Protein AF-A0A946YS13-F1 (afdb_monomer)

Mean predicted aligned error: 16.08 Å

Secondary structure (DSSP, 8-state):
---S--SSS-SSSHHHHHHHHHHHHHHHHHHHHHHHHHHHHHHHHHHS---S------TTTHHHHHHHHHHHHHHHHHHHT-EEEETTEEEEHHHHHHHHHHHHHHHHTTTHHHHTHHHHHHHHHTTT--TT---SS-HHHHHHHHHHHH--HHHHHHHHHHHHHH-THHHHHHHHHHHHHHHHHHHHHHHHHHTPEEPTTS-EE-SHHHHHHHH--

Solvent-accessible surface area (backbone atoms only — not comparable to full-atom values): 12918 Å² total; per-residue (Å²): 141,93,80,86,89,87,84,88,86,74,83,84,60,52,68,64,55,54,52,53,55,50,54,56,51,49,61,63,42,46,70,57,49,52,57,53,50,51,54,48,49,54,54,50,56,59,62,68,67,60,70,91,77,85,84,78,90,61,93,60,64,61,56,54,52,40,70,65,45,45,65,54,50,49,55,51,44,56,63,53,53,36,64,43,78,53,98,90,39,82,41,39,46,51,59,56,50,52,51,51,50,24,50,51,48,28,59,74,53,68,49,44,64,70,67,46,46,63,59,54,51,43,50,56,73,45,84,70,70,56,96,85,65,93,66,98,63,55,66,52,56,53,48,50,54,55,46,59,75,69,64,49,71,63,57,60,52,50,51,53,51,47,36,72,75,55,37,84,66,34,57,59,54,50,52,53,53,47,59,30,48,50,33,49,52,49,53,52,52,52,44,18,65,74,42,44,46,74,45,98,86,72,48,80,51,61,33,75,72,40,39,51,54,63,72,77,106

Sequence (217 aa):
MYSKQKANNCTIVRPAQTAYESLNSIRLAGSAQTCLLALLLIVVVSAWSQPAGATEAATGLDARINAWVEPIAEAVSNFVFYKINLFGADLPWIVLWLAGAAVVFTFYFNFLSLSGFRHAFHLLRGDYAKAGTEGEVSHFQALSTAVSGTVGIGNIGGVAVVISVGGPGATFWMIVAGFLSMSTKFAECVAGVKFRKVNPDGSVSGGPMYYLEAALR

pLDDT: mean 71.22, std 15.72, range [32.91, 90.0]

Structure (mmCIF, N/CA/C/O backbone):
data_AF-A0A946YS13-F1
#
_entry.id   AF-A0A946YS13-F1
#
loop_
_atom_site.group_PDB
_atom_site.id
_atom_site.type_symbol
_atom_site.label_atom_id
_atom_site.label_alt_id
_atom_site.label_comp_id
_atom_site.label_asym_id
_atom_site.label_entity_id
_atom_site.label_seq_id
_atom_site.pdbx_PDB_ins_code
_atom_site.Cartn_x
_atom_site.Cartn_y
_atom_site.Cartn_z
_atom_site.occupancy
_atom_site.B_iso_or_equiv
_atom_site.auth_seq_id
_atom_site.auth_comp_id
_atom_site.auth_asym_id
_atom_site.auth_atom_id
_atom_site.pdbx_PDB_model_num
ATOM 1 N N . MET A 1 1 ? -1.175 22.349 53.765 1.00 38.47 1 MET A N 1
ATOM 2 C CA . MET A 1 1 ? -1.101 20.890 53.527 1.00 38.47 1 MET A CA 1
ATOM 3 C C . MET A 1 1 ? -1.502 20.590 52.091 1.00 38.47 1 MET A C 1
ATOM 5 O O . MET A 1 1 ? -2.624 20.206 51.804 1.00 38.47 1 MET A O 1
ATOM 9 N N . TYR A 1 2 ? -0.553 20.836 51.194 1.00 35.69 2 TYR A N 1
ATOM 10 C CA . TYR A 1 2 ? -0.637 20.692 49.743 1.00 35.69 2 TYR A CA 1
ATOM 11 C C . TYR A 1 2 ? 0.151 19.437 49.317 1.00 35.69 2 TYR A C 1
ATOM 13 O O . TYR A 1 2 ? 1.044 19.516 48.485 1.00 35.69 2 TYR A O 1
ATOM 21 N N . SER A 1 3 ? -0.046 18.280 49.971 1.00 39.38 3 SER A N 1
ATOM 22 C CA . SER A 1 3 ? 0.902 17.170 49.758 1.00 39.38 3 SER A CA 1
ATOM 23 C C . SER A 1 3 ? 0.431 15.726 49.922 1.00 39.38 3 SER A C 1
ATOM 25 O O . SER A 1 3 ? 1.311 14.879 49.905 1.00 39.38 3 SER A O 1
ATOM 27 N N . LYS A 1 4 ? -0.865 15.368 50.003 1.00 34.97 4 LYS A N 1
ATOM 28 C CA . LYS A 1 4 ? -1.261 13.932 49.979 1.00 34.97 4 LYS A CA 1
ATOM 29 C C . LYS A 1 4 ? -2.657 13.614 49.417 1.00 34.97 4 LYS A C 1
ATOM 31 O O . LYS A 1 4 ? -3.452 12.968 50.080 1.00 34.97 4 LYS A O 1
ATOM 36 N N . GLN A 1 5 ? -2.923 13.964 48.158 1.00 39.19 5 GLN A N 1
ATOM 37 C CA . GLN A 1 5 ? -3.878 13.206 47.319 1.00 39.19 5 GLN A CA 1
ATOM 38 C C . GLN A 1 5 ? -3.399 13.084 45.863 1.00 39.19 5 GLN A C 1
ATOM 40 O O . GLN A 1 5 ? -4.157 13.172 44.905 1.00 39.19 5 GLN A O 1
ATOM 45 N N . LYS A 1 6 ? -2.095 12.845 45.693 1.00 45.12 6 LYS A N 1
ATOM 46 C CA . LYS A 1 6 ? -1.508 12.395 44.430 1.00 45.12 6 LYS A CA 1
ATOM 47 C C . LYS A 1 6 ? -0.953 10.986 44.634 1.00 45.12 6 LYS A C 1
ATOM 49 O O . LYS A 1 6 ? 0.222 10.846 44.935 1.00 45.12 6 LYS A O 1
ATOM 54 N N . ALA A 1 7 ? -1.814 9.973 44.548 1.00 41.38 7 ALA A N 1
ATOM 55 C CA . ALA A 1 7 ? -1.469 8.574 44.255 1.00 41.38 7 ALA A CA 1
ATOM 56 C C . ALA A 1 7 ? -2.746 7.722 44.338 1.00 41.38 7 ALA A C 1
ATOM 58 O O . ALA A 1 7 ? -3.303 7.601 45.422 1.00 41.38 7 ALA A O 1
ATOM 59 N N . ASN A 1 8 ? -3.178 7.160 43.203 1.00 38.50 8 ASN A N 1
ATOM 60 C CA . ASN A 1 8 ? -4.080 5.996 43.040 1.00 38.50 8 ASN A CA 1
ATOM 61 C C . ASN A 1 8 ? -5.343 6.167 42.191 1.00 38.50 8 ASN A C 1
ATOM 63 O O . ASN A 1 8 ? -6.110 5.218 42.098 1.00 38.50 8 ASN A O 1
ATOM 67 N N . ASN A 1 9 ? -5.541 7.278 41.474 1.00 43.12 9 ASN A N 1
ATOM 68 C CA . ASN A 1 9 ? -6.618 7.304 40.476 1.00 43.12 9 ASN A CA 1
ATOM 69 C C . ASN A 1 9 ? -6.347 8.226 39.278 1.00 43.12 9 ASN A C 1
ATOM 71 O O . ASN A 1 9 ? -7.052 9.207 39.082 1.00 43.12 9 ASN A O 1
ATOM 75 N N . CYS A 1 10 ? -5.279 7.962 38.513 1.00 45.34 10 CYS A N 1
ATOM 76 C CA . CYS A 1 10 ? -5.014 8.660 37.242 1.00 45.34 10 CYS A CA 1
ATOM 77 C C . CYS A 1 10 ? -3.939 7.931 36.409 1.00 45.34 10 CYS A C 1
ATOM 79 O O . CYS A 1 10 ? -2.847 8.451 36.161 1.00 45.34 10 CYS A O 1
ATOM 81 N N . THR A 1 11 ? -4.225 6.696 35.997 1.00 44.91 11 THR A N 1
ATOM 82 C CA . THR A 1 11 ? -3.375 5.942 35.049 1.00 44.91 11 THR A CA 1
ATOM 83 C C . THR A 1 11 ? -3.953 5.952 33.625 1.00 44.91 11 THR A C 1
ATOM 85 O O . THR A 1 11 ? -3.243 5.623 32.688 1.00 44.91 11 THR A O 1
ATOM 88 N N . ILE A 1 12 ? -5.195 6.427 33.440 1.00 47.06 12 ILE A N 1
ATOM 89 C CA . ILE A 1 12 ? -5.925 6.395 32.153 1.00 47.06 12 ILE A CA 1
ATOM 90 C C . ILE A 1 12 ? -5.924 7.743 31.396 1.00 47.06 12 ILE A C 1
ATOM 92 O O . ILE A 1 12 ? -6.208 7.782 30.209 1.00 47.06 12 ILE A O 1
ATOM 96 N N . VAL A 1 13 ? -5.539 8.860 32.026 1.00 44.97 13 VAL A N 1
ATOM 97 C CA . VAL A 1 13 ? -5.454 10.188 31.356 1.00 44.97 13 VAL A CA 1
ATOM 98 C C . VAL A 1 13 ? -4.029 10.648 31.035 1.00 44.97 13 VAL A C 1
ATOM 100 O O . VAL A 1 13 ? -3.846 11.664 30.370 1.00 44.97 13 VAL A O 1
ATOM 103 N N . ARG A 1 14 ? -2.995 9.889 31.429 1.00 45.09 14 ARG A N 1
ATOM 104 C CA . ARG A 1 14 ? -1.614 10.217 31.037 1.00 45.09 14 ARG A CA 1
ATOM 105 C C . ARG A 1 14 ? -1.354 10.190 29.521 1.00 45.09 14 ARG A C 1
ATOM 107 O O . ARG A 1 14 ? -0.639 11.083 29.080 1.00 45.09 14 ARG A O 1
ATOM 114 N N . PRO A 1 15 ? -1.911 9.277 28.699 1.00 51.34 15 PRO A N 1
ATOM 115 C CA . PRO A 1 15 ? -1.523 9.236 27.287 1.00 51.34 15 PRO A CA 1
ATOM 116 C C . PRO A 1 15 ? -2.035 10.444 26.482 1.00 51.34 15 PRO A C 1
ATOM 118 O O . PRO A 1 15 ? -1.347 10.907 25.576 1.00 51.34 15 PRO A O 1
ATOM 121 N N . ALA A 1 16 ? -3.184 11.025 26.848 1.00 48.69 16 ALA A N 1
ATOM 122 C CA . ALA A 1 16 ? -3.746 12.181 26.143 1.00 48.69 16 ALA A CA 1
ATOM 123 C C . ALA A 1 16 ? -3.015 13.497 26.474 1.00 48.69 16 ALA A C 1
ATOM 125 O O . ALA A 1 16 ? -2.798 14.335 25.598 1.00 48.69 16 ALA A O 1
ATOM 126 N N . GLN A 1 17 ? -2.585 13.668 27.727 1.00 48.78 17 GLN A N 1
ATOM 127 C CA . GLN A 1 17 ? -1.880 14.874 28.169 1.00 48.78 17 GLN A CA 1
ATOM 128 C C . GLN A 1 17 ? -0.417 14.892 27.688 1.00 48.78 17 GLN A C 1
ATOM 130 O O . GLN A 1 17 ? 0.077 15.940 27.280 1.00 48.78 17 GLN A O 1
ATOM 135 N N . THR A 1 18 ? 0.241 13.727 27.607 1.00 55.16 18 THR A N 1
ATOM 136 C CA . THR A 1 18 ? 1.587 13.596 27.019 1.00 55.16 18 THR A CA 1
ATOM 137 C C . THR A 1 18 ? 1.592 13.833 25.501 1.00 55.16 18 THR A C 1
ATOM 139 O O . THR A 1 18 ? 2.534 14.425 24.977 1.00 55.16 18 THR A O 1
ATOM 142 N N . ALA A 1 19 ? 0.525 13.459 24.783 1.00 52.62 19 ALA A N 1
ATOM 143 C CA . ALA A 1 19 ? 0.403 13.727 23.348 1.00 52.62 19 ALA A CA 1
ATOM 144 C C . ALA A 1 19 ? 0.256 15.232 23.038 1.00 52.62 19 ALA A C 1
ATOM 146 O O . ALA A 1 19 ? 0.909 15.740 22.125 1.00 52.62 19 ALA A O 1
ATOM 147 N N . TYR A 1 20 ? -0.529 15.969 23.831 1.00 51.22 20 TYR A N 1
ATOM 148 C CA . TYR A 1 20 ? -0.704 17.422 23.686 1.00 51.22 20 TYR A CA 1
ATOM 149 C C . TYR A 1 20 ? 0.583 18.216 24.002 1.00 51.22 20 TYR A C 1
ATOM 151 O O . TYR A 1 20 ? 0.939 19.124 23.247 1.00 51.22 20 TYR A O 1
ATOM 159 N N . GLU A 1 21 ? 1.329 17.847 25.051 1.00 52.94 21 GLU A N 1
ATOM 160 C CA . GLU A 1 21 ? 2.618 18.485 25.372 1.00 52.94 21 GLU A CA 1
ATOM 161 C C . GLU A 1 21 ? 3.692 18.178 24.312 1.00 52.94 21 GLU A C 1
ATOM 163 O O . GLU A 1 21 ? 4.510 19.048 24.007 1.00 52.94 21 GLU A O 1
ATOM 168 N N . SER A 1 22 ? 3.638 17.001 23.668 1.00 54.41 22 SER A N 1
ATOM 169 C CA . SER A 1 22 ? 4.496 16.678 22.515 1.00 54.41 22 SER A CA 1
ATOM 170 C C . SER A 1 22 ? 4.158 17.511 21.271 1.00 54.41 22 SER A C 1
ATOM 172 O O . SER A 1 22 ? 5.046 17.962 20.558 1.00 54.41 22 SER A O 1
ATOM 174 N N . LEU A 1 23 ? 2.877 17.806 21.029 1.00 51.25 23 LEU A N 1
ATOM 175 C CA . LEU A 1 23 ? 2.444 18.630 19.896 1.00 51.25 23 LEU A CA 1
ATOM 176 C C . LEU A 1 23 ? 2.854 20.102 20.057 1.00 51.25 23 LEU A C 1
ATOM 178 O O . LEU A 1 23 ? 3.183 20.765 19.070 1.00 51.25 23 LEU A O 1
ATOM 182 N N . ASN A 1 24 ? 2.881 20.613 21.291 1.00 46.59 24 ASN A N 1
ATOM 183 C CA . ASN A 1 24 ? 3.302 21.987 21.569 1.00 46.59 24 ASN A CA 1
ATOM 184 C C . ASN A 1 24 ? 4.837 22.146 21.526 1.00 46.59 24 ASN A C 1
ATOM 186 O O . ASN A 1 24 ? 5.335 23.168 21.051 1.00 46.59 24 ASN A O 1
ATOM 190 N N . SER A 1 25 ? 5.598 21.113 21.918 1.00 52.91 25 SER A N 1
ATOM 191 C CA . SER A 1 25 ? 7.056 21.077 21.726 1.00 52.91 25 SER A CA 1
ATOM 192 C C . SER A 1 25 ? 7.457 20.886 20.255 1.00 52.91 25 SER A C 1
ATOM 194 O O . SER A 1 25 ? 8.443 21.479 19.827 1.00 52.91 25 SER A O 1
ATOM 196 N N . ILE A 1 26 ? 6.652 20.188 19.441 1.00 50.94 26 ILE A N 1
ATOM 197 C CA . ILE A 1 26 ? 6.829 20.084 17.978 1.00 50.94 26 ILE A CA 1
ATOM 198 C C . ILE A 1 26 ? 6.597 21.433 17.274 1.00 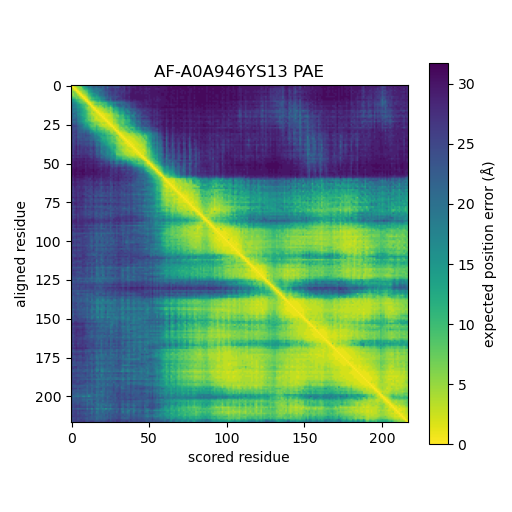50.94 26 ILE A C 1
ATOM 200 O O . ILE A 1 26 ? 7.320 21.764 16.334 1.00 50.94 26 ILE A O 1
ATOM 204 N N . ARG A 1 27 ? 5.646 22.262 17.733 1.00 47.91 27 ARG A N 1
ATOM 205 C CA . ARG A 1 27 ? 5.433 23.611 17.166 1.00 47.91 27 ARG A CA 1
ATOM 206 C C . ARG A 1 27 ? 6.590 24.575 17.449 1.00 47.91 27 ARG A C 1
ATOM 208 O O . ARG A 1 27 ? 6.916 25.366 16.568 1.00 47.91 27 ARG A O 1
ATOM 215 N N . LEU A 1 28 ? 7.222 24.503 18.627 1.00 47.19 28 LEU A N 1
ATOM 216 C CA . LEU A 1 28 ? 8.427 25.293 18.935 1.00 47.19 28 LEU A CA 1
ATOM 217 C C . LEU A 1 28 ? 9.702 24.707 18.307 1.00 47.19 28 LEU A C 1
ATOM 219 O O . LEU A 1 28 ? 10.550 25.466 17.846 1.00 47.19 28 LEU A O 1
ATOM 223 N N . ALA A 1 29 ? 9.819 23.379 18.212 1.00 47.81 29 ALA A N 1
ATOM 224 C CA . ALA A 1 29 ? 10.896 22.723 17.469 1.00 47.81 29 ALA A CA 1
ATOM 225 C C . ALA A 1 29 ? 10.801 22.995 15.961 1.00 47.81 29 ALA A C 1
ATOM 227 O O . ALA A 1 29 ? 11.817 22.955 15.282 1.00 47.81 29 ALA A O 1
ATOM 228 N N . GLY A 1 30 ? 9.619 23.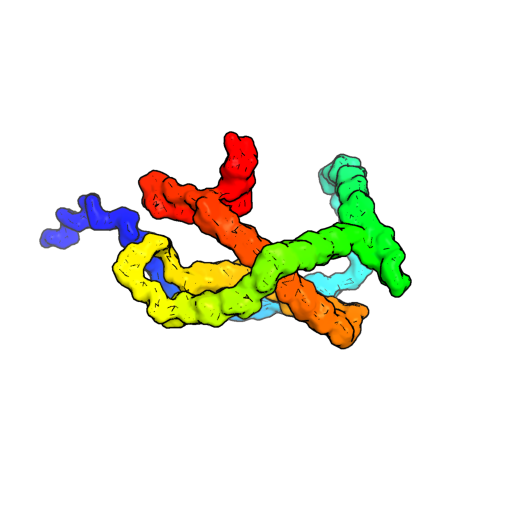338 15.439 1.00 42.91 30 GLY A N 1
ATOM 229 C CA . GLY A 1 30 ? 9.388 23.640 14.029 1.00 42.91 30 GLY A CA 1
ATOM 230 C C . GLY A 1 30 ? 10.302 24.718 13.441 1.00 42.91 30 GLY A C 1
ATOM 231 O O . GLY A 1 30 ? 10.719 24.551 12.303 1.00 42.91 30 GLY A O 1
ATOM 232 N N . SER A 1 31 ? 10.687 25.766 14.187 1.00 47.91 31 SER A N 1
ATOM 233 C CA . SER A 1 31 ? 11.580 26.811 13.640 1.00 47.91 31 SER A CA 1
ATOM 234 C C . SER A 1 31 ? 13.067 26.423 13.655 1.00 47.91 31 SER A C 1
ATOM 236 O O . SER A 1 31 ? 13.832 26.876 12.804 1.00 47.91 31 SER A O 1
ATOM 238 N N . ALA A 1 32 ? 13.479 25.536 14.567 1.00 45.84 32 ALA A N 1
ATOM 239 C CA . ALA A 1 32 ? 14.837 24.989 14.623 1.00 45.84 32 ALA A CA 1
ATOM 240 C C . ALA A 1 32 ? 15.007 23.772 13.688 1.00 45.84 32 ALA A C 1
ATOM 242 O O . ALA A 1 32 ? 16.037 23.625 13.029 1.00 45.84 32 ALA A O 1
ATOM 243 N N . GLN A 1 33 ? 13.965 22.946 13.561 1.00 50.41 33 GLN A N 1
ATOM 244 C CA . GLN A 1 33 ? 13.893 21.776 12.685 1.00 50.41 33 GLN A CA 1
ATOM 245 C C . GLN A 1 33 ? 13.891 22.186 11.208 1.00 50.41 33 GLN A C 1
ATOM 247 O O . GLN A 1 33 ? 14.504 21.498 10.400 1.00 50.41 33 GLN A O 1
ATOM 252 N N . THR A 1 34 ? 13.281 23.320 10.834 1.00 55.16 34 THR A N 1
ATOM 253 C CA . THR A 1 34 ? 13.351 23.839 9.455 1.00 55.16 34 THR A CA 1
ATOM 254 C C . THR A 1 34 ? 14.765 24.269 9.055 1.00 55.16 34 THR A C 1
ATOM 256 O O . THR A 1 34 ? 15.153 24.053 7.910 1.00 55.16 34 THR A O 1
ATOM 259 N N . CYS A 1 35 ? 15.569 24.799 9.986 1.00 46.44 35 CYS A N 1
ATOM 260 C CA . CYS A 1 35 ? 16.981 25.122 9.734 1.00 46.44 35 CYS A CA 1
ATOM 261 C C . CYS A 1 35 ? 17.862 23.864 9.659 1.00 46.44 35 CYS A C 1
ATOM 263 O O . CYS A 1 35 ? 18.742 23.784 8.803 1.00 46.44 35 CY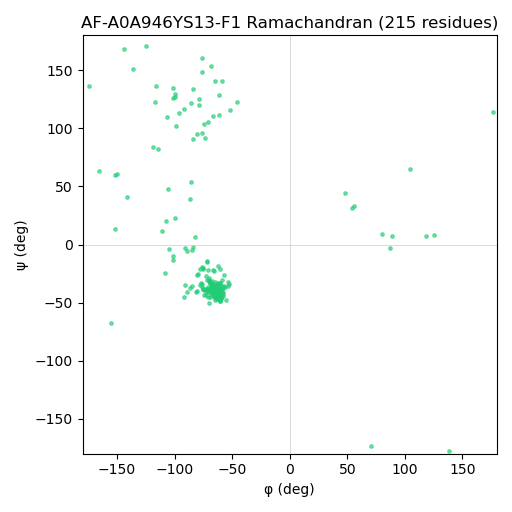S A O 1
ATOM 265 N N . LEU A 1 36 ? 17.599 22.856 10.501 1.00 53.72 36 LEU A N 1
ATOM 266 C CA . LEU A 1 36 ? 18.314 21.576 10.462 1.00 53.72 36 LEU A CA 1
ATOM 267 C C . LEU A 1 36 ? 17.974 20.760 9.203 1.00 53.72 36 LEU A C 1
ATOM 269 O O . LEU A 1 36 ? 18.862 20.159 8.609 1.00 53.72 36 LEU A O 1
ATOM 273 N N . LEU A 1 37 ? 16.708 20.779 8.766 1.00 50.69 37 LEU A N 1
ATOM 274 C CA . LEU A 1 37 ? 16.239 20.133 7.536 1.00 50.69 37 LEU A CA 1
ATOM 275 C C . LEU A 1 37 ? 16.765 20.828 6.276 1.00 50.69 37 LEU A C 1
ATOM 277 O O . LEU A 1 37 ? 17.045 20.136 5.306 1.00 50.69 37 LEU A O 1
ATOM 281 N N . ALA A 1 38 ? 16.951 22.154 6.285 1.00 52.97 38 ALA A N 1
ATOM 282 C CA . ALA A 1 38 ? 17.587 22.877 5.181 1.00 52.97 38 ALA A CA 1
ATOM 283 C C . ALA A 1 38 ? 19.084 22.534 5.050 1.00 52.97 38 ALA A C 1
ATOM 285 O O . ALA A 1 38 ? 19.574 22.330 3.941 1.00 52.97 38 ALA A O 1
ATOM 286 N N . LEU A 1 39 ? 19.797 22.387 6.174 1.00 55.56 39 LEU A N 1
ATOM 287 C CA . LEU A 1 39 ? 21.192 21.928 6.196 1.00 55.56 39 LEU A CA 1
ATOM 288 C C . LEU A 1 39 ? 21.327 20.446 5.805 1.00 55.56 39 LEU A C 1
ATOM 290 O O . LEU A 1 39 ? 22.221 20.099 5.039 1.00 55.56 39 LEU A O 1
ATOM 294 N N . LEU A 1 40 ? 20.405 19.583 6.246 1.00 54.41 40 LEU A N 1
ATOM 295 C CA . LEU A 1 40 ? 20.328 18.183 5.811 1.00 54.41 40 LEU A CA 1
ATOM 296 C C . LEU A 1 40 ? 19.964 18.051 4.327 1.00 54.41 40 LEU A C 1
ATOM 298 O O . LEU A 1 40 ? 20.516 17.191 3.654 1.00 54.41 40 LEU A O 1
ATOM 302 N N . LEU A 1 41 ? 19.100 18.915 3.788 1.00 48.91 41 LEU A N 1
ATOM 303 C CA . LEU A 1 41 ? 18.788 18.962 2.354 1.00 48.91 41 LEU A CA 1
ATOM 304 C C . LEU A 1 41 ? 20.002 19.371 1.516 1.00 48.91 41 LEU A C 1
ATOM 306 O O . LEU A 1 41 ? 20.207 18.796 0.453 1.00 48.91 41 LEU A O 1
ATOM 310 N N . ILE A 1 42 ? 20.833 20.298 2.001 1.00 57.62 42 ILE A N 1
ATOM 311 C CA . ILE A 1 42 ? 22.090 20.676 1.335 1.00 57.62 42 ILE A CA 1
ATOM 312 C C . ILE A 1 42 ? 23.097 19.512 1.354 1.00 57.62 42 ILE A C 1
ATOM 314 O O . ILE A 1 42 ? 23.743 19.268 0.338 1.00 57.62 42 ILE A O 1
ATOM 318 N N . VAL A 1 43 ? 23.185 18.752 2.454 1.00 58.06 43 VAL A N 1
ATOM 319 C CA . VAL A 1 43 ? 24.049 17.555 2.570 1.00 58.06 43 VAL A CA 1
ATOM 320 C C . VAL A 1 43 ? 23.534 16.379 1.730 1.00 58.06 43 VAL A C 1
ATOM 322 O O . VAL A 1 43 ? 24.316 15.640 1.142 1.00 58.06 43 VAL A O 1
ATOM 325 N N . VAL A 1 44 ? 22.216 16.203 1.628 1.00 59.06 44 VAL A N 1
ATOM 326 C CA . VAL A 1 44 ? 21.619 15.153 0.794 1.00 59.06 44 VAL A CA 1
ATOM 327 C C . VAL A 1 44 ? 21.754 15.508 -0.688 1.00 59.06 44 VAL A C 1
ATOM 329 O O . VAL A 1 44 ? 22.117 14.644 -1.474 1.00 59.06 44 VAL A O 1
ATOM 332 N N . VAL A 1 45 ? 21.557 16.770 -1.089 1.00 58.22 45 VAL A N 1
ATOM 333 C CA . VAL A 1 45 ? 21.755 17.218 -2.482 1.00 58.22 45 VAL A CA 1
ATOM 334 C C . VAL A 1 45 ? 23.216 17.088 -2.929 1.00 58.22 45 VAL A C 1
ATOM 336 O O . VAL A 1 45 ? 23.453 16.695 -4.069 1.00 58.22 45 VAL A O 1
ATOM 339 N N . SER A 1 46 ? 24.196 17.320 -2.048 1.00 49.28 46 SER A N 1
ATOM 340 C CA . SER A 1 46 ? 25.608 17.032 -2.351 1.00 49.28 46 SER A CA 1
ATOM 341 C C . SER A 1 46 ? 25.954 15.536 -2.305 1.00 49.28 46 SER A C 1
ATOM 343 O O . SER A 1 46 ? 26.907 15.114 -2.954 1.00 49.28 46 SER A O 1
ATOM 345 N N . ALA A 1 47 ? 25.156 14.702 -1.631 1.00 50.16 47 ALA A N 1
ATOM 346 C CA . ALA A 1 47 ? 25.268 13.243 -1.709 1.00 50.16 47 ALA A CA 1
ATOM 347 C C . ALA A 1 47 ? 24.655 12.655 -2.999 1.00 50.16 47 ALA A C 1
ATOM 349 O O . ALA A 1 47 ? 25.050 11.571 -3.417 1.00 50.16 47 ALA A O 1
ATOM 350 N N . TRP A 1 48 ? 23.747 13.372 -3.674 1.00 47.97 48 TRP A N 1
ATOM 351 C CA . TRP A 1 48 ? 23.262 13.013 -5.017 1.00 47.97 48 TRP A CA 1
ATOM 352 C C . TRP A 1 48 ? 24.172 13.518 -6.148 1.00 47.97 48 TRP A C 1
ATOM 354 O O . TRP A 1 48 ? 23.959 13.144 -7.299 1.00 47.97 48 TRP A O 1
ATOM 364 N N . SER A 1 49 ? 25.227 14.292 -5.851 1.00 47.44 49 SER A N 1
ATOM 365 C CA . SER A 1 49 ? 26.307 14.568 -6.811 1.00 47.44 49 SER A CA 1
ATOM 366 C C . SER A 1 49 ? 27.396 13.485 -6.779 1.00 47.44 49 SER A C 1
ATOM 368 O O . SER A 1 49 ? 28.587 13.791 -6.847 1.00 47.44 49 SER A O 1
ATOM 370 N N . GLN A 1 50 ? 27.004 12.216 -6.646 1.00 50.25 50 GLN A N 1
ATOM 371 C CA . GLN A 1 50 ? 27.914 11.104 -6.900 1.00 50.25 50 GLN A CA 1
ATOM 372 C C . GLN A 1 50 ? 28.010 10.901 -8.418 1.00 50.25 50 GLN A C 1
ATOM 374 O O . GLN A 1 50 ? 26.986 10.639 -9.059 1.00 50.25 50 GLN A O 1
ATOM 379 N N . PRO A 1 51 ? 29.203 11.021 -9.027 1.00 45.31 51 PRO A N 1
ATOM 380 C CA . PRO A 1 51 ? 29.403 10.496 -10.366 1.00 45.31 51 PRO A CA 1
ATOM 381 C C . PRO A 1 51 ? 29.114 8.992 -10.330 1.00 45.31 51 PRO A C 1
ATOM 383 O O . PRO A 1 51 ? 29.429 8.303 -9.360 1.00 45.31 51 PRO A O 1
ATOM 386 N N . ALA A 1 52 ? 28.464 8.497 -11.378 1.00 46.19 52 ALA A N 1
ATOM 387 C CA . ALA A 1 52 ? 28.185 7.084 -11.562 1.00 46.19 52 ALA A CA 1
ATOM 388 C C . ALA A 1 52 ? 29.437 6.229 -11.271 1.00 46.19 52 ALA A C 1
ATOM 390 O O . ALA A 1 52 ? 30.471 6.414 -11.909 1.00 46.19 52 ALA A O 1
ATOM 391 N N . GLY A 1 53 ? 29.318 5.292 -10.322 1.00 45.88 53 GLY A N 1
ATOM 392 C CA . GLY A 1 53 ? 30.326 4.264 -10.045 1.00 45.88 53 GLY A CA 1
ATOM 393 C C . GLY A 1 53 ? 31.179 4.482 -8.792 1.00 45.88 53 GLY A C 1
ATOM 394 O O . GLY A 1 53 ? 32.398 4.587 -8.894 1.00 45.88 53 GLY A O 1
ATOM 395 N N . ALA A 1 54 ? 30.581 4.452 -7.597 1.00 32.91 54 ALA A N 1
ATOM 396 C CA . ALA A 1 54 ? 31.340 4.199 -6.372 1.00 32.91 54 ALA A CA 1
ATOM 397 C C . ALA A 1 54 ? 31.572 2.684 -6.231 1.00 32.91 54 ALA A C 1
ATOM 399 O O . ALA A 1 54 ? 30.714 1.938 -5.763 1.00 32.91 54 ALA A O 1
ATOM 400 N N . THR A 1 55 ? 32.735 2.229 -6.698 1.00 42.56 55 THR A N 1
ATOM 401 C CA . THR A 1 55 ? 33.282 0.905 -6.379 1.00 42.56 55 THR A CA 1
ATOM 402 C C . THR A 1 55 ? 34.010 1.048 -5.044 1.00 42.56 55 THR A C 1
ATOM 404 O O . THR A 1 55 ? 35.176 1.433 -5.028 1.00 42.56 55 THR A O 1
ATOM 407 N N . GLU A 1 56 ? 33.331 0.819 -3.918 1.00 40.62 56 GLU A N 1
ATOM 408 C CA . GLU A 1 56 ? 33.983 0.821 -2.601 1.00 40.62 56 GLU A CA 1
ATOM 409 C C . GLU A 1 56 ? 34.355 -0.602 -2.179 1.00 40.62 56 GLU A C 1
ATOM 411 O O . GLU A 1 56 ? 33.522 -1.477 -1.948 1.00 40.62 56 GLU A O 1
ATOM 416 N N . ALA A 1 57 ? 35.664 -0.823 -2.106 1.00 47.06 57 ALA A N 1
ATOM 417 C CA . ALA A 1 57 ? 36.281 -2.021 -1.579 1.00 47.06 57 ALA A CA 1
ATOM 418 C C . ALA A 1 57 ? 36.118 -2.089 -0.047 1.00 47.06 57 ALA A C 1
ATOM 420 O O . ALA A 1 57 ? 36.842 -1.419 0.685 1.00 47.06 57 ALA A O 1
ATOM 421 N N . ALA A 1 58 ? 35.222 -2.956 0.435 1.00 41.62 58 ALA A N 1
ATOM 422 C CA . ALA A 1 58 ? 35.216 -3.478 1.806 1.00 41.62 58 ALA A CA 1
ATOM 423 C C . ALA A 1 58 ? 35.389 -5.012 1.761 1.00 41.62 58 ALA A C 1
ATOM 425 O O . ALA A 1 58 ? 34.448 -5.802 1.728 1.00 41.62 58 ALA A O 1
ATOM 426 N N . THR A 1 59 ? 36.642 -5.449 1.666 1.00 62.28 59 THR A N 1
ATOM 427 C CA . THR A 1 59 ? 37.083 -6.793 1.248 1.00 62.28 59 THR A CA 1
ATOM 428 C C . THR A 1 59 ? 37.127 -7.845 2.372 1.00 62.28 59 THR A C 1
ATOM 430 O O . THR A 1 59 ? 38.143 -8.511 2.560 1.00 62.28 59 THR A O 1
ATOM 433 N N . GLY A 1 60 ? 36.036 -8.071 3.120 1.00 64.75 60 GLY A N 1
ATOM 434 C CA . GLY A 1 60 ? 36.062 -9.127 4.152 1.00 64.75 60 GLY A CA 1
ATOM 435 C C . GLY A 1 60 ? 34.733 -9.755 4.561 1.00 64.75 60 GLY A C 1
ATOM 436 O O . GLY A 1 60 ? 34.520 -10.947 4.339 1.00 64.75 60 GLY A O 1
ATOM 437 N N . LEU A 1 61 ? 33.859 -8.992 5.219 1.00 74.88 61 LEU A N 1
ATOM 438 C CA . LEU A 1 61 ? 32.606 -9.516 5.775 1.00 74.88 61 LEU A CA 1
ATOM 439 C C . LEU A 1 61 ? 31.452 -9.390 4.776 1.00 74.88 61 LEU A C 1
ATOM 441 O O . LEU A 1 61 ? 30.748 -10.368 4.540 1.00 74.88 61 LEU A O 1
ATOM 445 N N . ASP A 1 62 ? 31.329 -8.236 4.127 1.00 77.31 62 ASP A N 1
ATOM 446 C CA . ASP A 1 62 ? 30.325 -7.938 3.104 1.00 77.31 62 ASP A CA 1
ATOM 447 C C . ASP A 1 62 ? 30.427 -8.895 1.915 1.00 77.31 62 ASP A C 1
ATOM 449 O O . ASP A 1 62 ? 29.434 -9.499 1.525 1.00 77.31 62 ASP A O 1
ATOM 453 N N . ALA A 1 63 ? 31.642 -9.152 1.419 1.00 76.06 63 ALA A N 1
ATOM 454 C CA . ALA A 1 63 ? 31.877 -10.118 0.344 1.00 76.06 63 ALA A CA 1
ATOM 455 C C . ALA A 1 63 ? 31.495 -11.558 0.737 1.00 76.06 63 ALA A C 1
ATOM 457 O O . ALA A 1 63 ? 31.006 -12.324 -0.091 1.00 76.06 63 ALA A O 1
ATOM 458 N N . ARG A 1 64 ? 31.682 -11.935 2.012 1.00 73.56 64 ARG A N 1
ATOM 459 C CA . ARG A 1 64 ? 31.274 -13.253 2.520 1.00 73.56 64 ARG A CA 1
ATOM 460 C C . ARG A 1 64 ? 29.762 -13.351 2.654 1.00 73.56 64 ARG A C 1
ATOM 462 O O . ARG A 1 64 ? 29.211 -14.370 2.271 1.00 73.56 64 ARG A O 1
ATOM 469 N N . ILE A 1 65 ? 29.098 -12.323 3.182 1.00 79.19 65 ILE A N 1
ATOM 470 C CA . ILE A 1 65 ? 27.633 -12.281 3.273 1.00 79.19 65 ILE A CA 1
ATOM 471 C C . ILE A 1 65 ? 27.030 -12.313 1.866 1.00 79.19 65 ILE A C 1
ATOM 473 O O . ILE A 1 65 ? 26.138 -13.119 1.614 1.00 79.19 65 ILE A O 1
ATOM 477 N N . ASN A 1 66 ? 27.567 -11.516 0.940 1.00 82.19 66 ASN A N 1
ATOM 478 C CA . ASN A 1 66 ? 27.105 -11.483 -0.441 1.00 82.19 66 ASN A CA 1
ATOM 479 C C . ASN A 1 66 ? 27.253 -12.856 -1.102 1.00 82.19 66 ASN A C 1
ATOM 481 O O . ASN A 1 66 ? 26.273 -13.368 -1.608 1.00 82.19 66 ASN A O 1
ATOM 485 N N . ALA A 1 67 ? 28.390 -13.545 -0.966 1.00 81.62 67 ALA A N 1
ATOM 486 C CA . ALA A 1 67 ? 28.575 -14.876 -1.559 1.00 81.62 67 ALA A CA 1
ATOM 487 C C . ALA A 1 67 ? 27.528 -15.929 -1.124 1.00 81.62 67 ALA A C 1
ATOM 489 O O . ALA A 1 67 ? 27.261 -16.873 -1.866 1.00 81.62 67 ALA A O 1
ATOM 490 N N . TRP A 1 68 ? 26.927 -15.782 0.063 1.00 81.75 68 TRP A N 1
ATOM 491 C CA . TRP A 1 68 ? 25.846 -16.658 0.535 1.00 81.75 68 TRP A CA 1
ATOM 492 C C . TRP A 1 68 ? 24.447 -16.152 0.168 1.00 81.75 68 TRP A C 1
ATOM 494 O O . TRP A 1 68 ? 23.551 -16.957 -0.083 1.00 81.75 68 TRP A O 1
ATOM 504 N N . VAL A 1 69 ? 24.242 -14.834 0.156 1.00 84.50 69 VAL A N 1
ATOM 505 C CA . VAL A 1 69 ? 22.931 -14.205 -0.074 1.00 84.50 69 VAL A CA 1
ATOM 506 C C . VAL A 1 69 ? 22.645 -14.005 -1.563 1.00 84.50 69 VAL A C 1
ATOM 508 O O . VAL A 1 69 ? 21.517 -14.214 -1.996 1.00 84.50 69 VAL A O 1
ATOM 511 N N . GLU A 1 70 ? 23.656 -13.661 -2.353 1.00 83.19 70 GLU A N 1
ATOM 512 C CA . GLU A 1 70 ? 23.604 -13.384 -3.791 1.00 83.19 70 GLU A CA 1
ATOM 513 C C . GLU A 1 70 ? 23.004 -14.526 -4.622 1.00 83.19 70 GLU A C 1
ATOM 515 O O . GLU A 1 70 ? 22.060 -14.248 -5.354 1.00 83.19 70 GLU A O 1
ATOM 520 N N . PRO A 1 71 ? 23.385 -15.813 -4.475 1.00 86.62 71 PRO A N 1
ATOM 521 C CA . PRO A 1 71 ? 22.765 -16.878 -5.271 1.00 86.62 71 PRO A CA 1
ATOM 522 C C . PRO A 1 71 ? 21.271 -17.065 -4.962 1.00 86.62 71 PRO A C 1
ATOM 524 O O . PRO A 1 71 ? 20.483 -17.405 -5.845 1.00 86.62 71 PRO A O 1
ATOM 527 N N . ILE A 1 72 ? 20.854 -16.817 -3.716 1.00 85.12 72 ILE A N 1
ATOM 528 C CA . ILE A 1 72 ? 19.441 -16.872 -3.314 1.00 85.12 72 ILE A CA 1
ATOM 529 C C . ILE A 1 72 ? 18.705 -15.640 -3.850 1.00 85.12 72 ILE A C 1
ATOM 531 O O . ILE A 1 72 ? 17.602 -15.758 -4.385 1.00 85.12 72 ILE A O 1
ATOM 535 N N . ALA A 1 73 ? 19.321 -14.464 -3.734 1.00 81.88 73 ALA A N 1
ATOM 536 C CA . ALA A 1 73 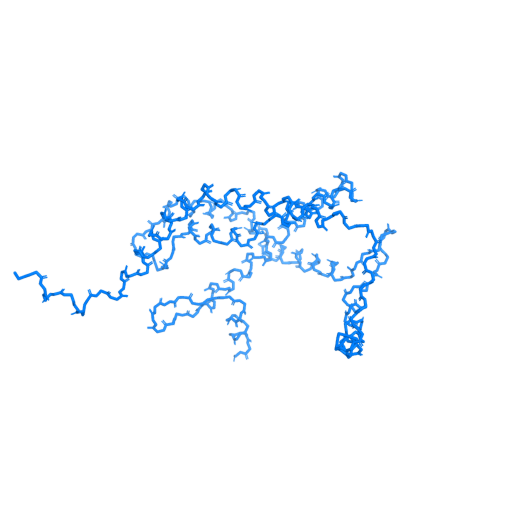? 18.773 -13.208 -4.218 1.00 81.88 73 ALA A CA 1
ATOM 537 C C . ALA A 1 73 ? 18.607 -13.220 -5.741 1.00 81.88 73 ALA A C 1
ATOM 539 O O . ALA A 1 73 ? 17.557 -12.815 -6.229 1.00 81.88 73 ALA A O 1
ATOM 540 N N . GLU A 1 74 ? 19.578 -13.743 -6.490 1.00 83.00 74 GLU A N 1
ATOM 541 C CA . GLU A 1 74 ? 19.493 -13.912 -7.939 1.00 83.00 74 GLU A CA 1
ATOM 542 C C . GLU A 1 74 ? 18.426 -14.932 -8.328 1.00 83.00 74 GLU A C 1
ATOM 544 O O . GLU A 1 74 ? 17.630 -14.659 -9.223 1.00 83.00 74 GLU A O 1
ATOM 549 N N . ALA A 1 75 ? 18.339 -16.077 -7.642 1.00 83.56 75 ALA A N 1
ATOM 550 C CA . ALA A 1 75 ? 17.302 -17.069 -7.921 1.00 83.56 75 ALA A CA 1
ATOM 551 C C . ALA A 1 75 ? 15.889 -16.493 -7.714 1.00 83.56 75 ALA A C 1
ATOM 553 O O . ALA A 1 75 ? 15.014 -16.661 -8.566 1.00 83.56 75 ALA A O 1
ATOM 554 N N . VAL A 1 76 ? 15.671 -15.764 -6.615 1.00 83.44 76 VAL A N 1
ATOM 555 C CA . VAL A 1 76 ? 14.387 -15.112 -6.322 1.00 83.44 76 VAL A CA 1
ATOM 556 C C . VAL A 1 76 ? 14.138 -13.937 -7.264 1.00 83.44 76 VAL A C 1
ATOM 558 O O . VAL A 1 76 ? 13.023 -13.784 -7.749 1.00 83.44 76 VAL A O 1
ATOM 561 N N . SER A 1 77 ? 15.152 -13.126 -7.568 1.00 82.00 77 SER A N 1
ATOM 562 C CA . SER A 1 77 ? 15.035 -11.985 -8.480 1.00 82.00 77 SER A CA 1
ATOM 563 C C . SER A 1 77 ? 14.699 -12.442 -9.897 1.00 82.00 77 SER A C 1
ATOM 565 O O . SER A 1 77 ? 13.750 -11.942 -10.492 1.00 82.00 77 SER A O 1
ATOM 567 N N . ASN A 1 78 ? 15.389 -13.460 -10.410 1.00 83.50 78 ASN A N 1
ATOM 568 C CA . ASN A 1 78 ? 15.106 -14.038 -11.721 1.00 83.50 78 ASN A CA 1
ATOM 569 C C . ASN A 1 78 ? 13.714 -14.670 -11.773 1.00 83.50 78 ASN A C 1
ATOM 571 O O . ASN A 1 78 ? 13.042 -14.578 -12.799 1.00 83.50 78 ASN A O 1
ATOM 575 N N . PHE A 1 79 ? 13.254 -15.267 -10.669 1.00 84.44 79 PHE A N 1
ATOM 576 C CA . PHE A 1 79 ? 11.895 -15.781 -10.581 1.00 84.44 79 PHE A CA 1
ATOM 577 C C . PHE A 1 79 ? 10.858 -14.656 -10.533 1.00 84.44 79 PHE A C 1
ATOM 579 O O . PHE A 1 79 ? 9.925 -14.684 -11.317 1.00 84.44 79 PHE A O 1
ATOM 586 N N . VAL A 1 80 ? 11.000 -13.651 -9.663 1.00 81.44 80 VAL A N 1
ATOM 587 C CA . VAL A 1 80 ? 10.011 -12.573 -9.441 1.00 81.44 80 VAL A CA 1
ATOM 588 C C . VAL A 1 80 ? 10.003 -11.546 -10.577 1.00 81.44 80 VAL A C 1
ATOM 590 O O . VAL A 1 80 ? 8.941 -11.091 -10.997 1.00 81.44 80 VAL A O 1
ATOM 593 N N . PHE A 1 81 ? 11.169 -11.196 -11.111 1.00 82.38 81 PHE A N 1
ATOM 594 C CA . PHE A 1 81 ? 11.334 -10.220 -12.187 1.00 82.38 81 PHE A CA 1
ATOM 595 C C . PHE A 1 81 ? 11.518 -10.868 -13.558 1.00 82.38 81 PHE A C 1
ATOM 597 O O . PHE A 1 81 ? 12.034 -10.218 -14.466 1.00 82.38 81 PHE A O 1
ATOM 604 N N . TYR A 1 82 ? 11.071 -12.117 -13.741 1.00 82.81 82 TYR A N 1
ATOM 605 C CA . TYR A 1 82 ? 11.054 -12.749 -15.058 1.00 82.81 82 TYR A CA 1
ATOM 606 C C . TYR A 1 82 ? 10.337 -11.839 -16.071 1.00 82.81 82 TYR A C 1
ATOM 608 O O . TYR A 1 82 ? 9.159 -11.495 -15.921 1.00 82.81 82 TYR A O 1
ATOM 616 N N . LYS A 1 83 ? 11.083 -11.375 -17.072 1.00 79.38 83 LYS A N 1
ATOM 617 C CA . LYS A 1 83 ? 10.596 -10.406 -18.052 1.00 79.38 83 LYS A CA 1
ATOM 618 C C . LYS A 1 83 ? 9.879 -11.148 -19.164 1.00 79.38 83 LYS A C 1
ATOM 620 O O . LYS A 1 83 ? 10.468 -11.990 -19.838 1.00 79.38 83 LYS A O 1
ATOM 625 N N . ILE A 1 84 ? 8.614 -10.807 -19.369 1.00 81.38 84 ILE A N 1
ATOM 626 C CA . ILE A 1 84 ? 7.856 -11.246 -20.534 1.00 81.38 84 ILE A CA 1
ATOM 627 C C . ILE A 1 84 ? 7.834 -10.074 -21.507 1.00 81.38 84 ILE A C 1
ATOM 629 O O . ILE A 1 84 ? 7.444 -8.961 -21.154 1.00 81.38 84 ILE A O 1
ATOM 633 N N . ASN A 1 85 ? 8.265 -10.333 -22.737 1.00 78.94 85 ASN A N 1
ATOM 634 C CA . ASN A 1 85 ? 8.198 -9.355 -23.811 1.00 78.94 85 ASN A CA 1
ATOM 635 C C . ASN A 1 85 ? 6.745 -9.240 -24.279 1.00 78.94 85 ASN A C 1
ATOM 637 O O . ASN A 1 85 ? 6.237 -10.118 -24.977 1.00 78.94 85 ASN A O 1
ATOM 641 N N . LEU A 1 86 ? 6.071 -8.162 -23.875 1.00 70.94 86 LEU A N 1
ATOM 642 C CA . LEU A 1 86 ? 4.696 -7.864 -24.267 1.00 70.94 86 LEU A CA 1
ATOM 643 C C . LEU A 1 86 ? 4.693 -6.558 -25.066 1.00 70.94 86 LEU A C 1
ATOM 645 O O . LEU A 1 86 ? 5.143 -5.529 -24.574 1.00 70.94 86 LEU A O 1
ATOM 649 N N . PHE A 1 87 ? 4.195 -6.590 -26.305 1.00 67.94 87 PHE A N 1
ATOM 650 C CA . PHE A 1 87 ? 4.098 -5.405 -27.176 1.00 67.94 87 PHE A CA 1
ATOM 651 C C . PHE A 1 87 ? 5.420 -4.627 -27.374 1.00 67.94 87 PHE A C 1
ATOM 653 O O . PHE A 1 87 ? 5.402 -3.414 -27.559 1.00 67.94 87 PHE A O 1
ATOM 660 N N . GLY A 1 88 ? 6.569 -5.313 -27.343 1.00 71.94 88 GLY A N 1
ATOM 661 C CA . GLY A 1 88 ? 7.891 -4.688 -27.501 1.00 71.94 88 GLY A CA 1
ATOM 662 C C . GLY A 1 88 ? 8.437 -4.007 -26.241 1.00 71.94 88 GLY A C 1
ATOM 663 O O . GLY A 1 88 ? 9.454 -3.325 -26.323 1.00 71.94 88 GLY A O 1
ATOM 664 N N . ALA A 1 89 ? 7.786 -4.193 -25.088 1.00 73.50 89 ALA A N 1
ATOM 665 C CA . ALA A 1 89 ? 8.261 -3.740 -23.788 1.00 73.50 89 ALA A CA 1
ATOM 666 C C . ALA A 1 89 ? 8.546 -4.935 -22.860 1.00 73.50 89 ALA A C 1
ATOM 668 O O . ALA A 1 89 ? 7.753 -5.876 -22.761 1.00 73.50 89 ALA A O 1
ATOM 669 N N . ASP A 1 90 ? 9.673 -4.870 -22.152 1.00 77.81 90 ASP A N 1
ATOM 670 C CA . ASP A 1 90 ? 10.044 -5.827 -21.111 1.00 77.81 90 ASP A CA 1
ATOM 671 C C . ASP A 1 90 ? 9.239 -5.547 -19.833 1.00 77.81 90 ASP A C 1
ATOM 673 O O . ASP A 1 90 ? 9.627 -4.702 -19.019 1.00 77.81 90 ASP A O 1
ATOM 677 N N . LEU A 1 91 ? 8.120 -6.251 -19.630 1.00 78.19 91 LEU A N 1
ATOM 678 C CA . LEU A 1 91 ? 7.354 -6.153 -18.386 1.00 78.19 91 LEU A CA 1
ATOM 679 C C . LEU A 1 91 ? 7.673 -7.330 -17.452 1.00 78.19 91 LEU A C 1
ATOM 681 O O . LEU A 1 91 ? 7.576 -8.489 -17.868 1.00 78.19 91 LEU A O 1
ATOM 685 N N . PRO A 1 92 ? 7.994 -7.070 -16.170 1.00 83.94 92 PRO A N 1
ATOM 686 C CA . PRO A 1 92 ? 8.079 -8.126 -15.170 1.00 83.94 92 PRO A CA 1
ATOM 687 C C . PRO A 1 92 ? 6.719 -8.814 -15.008 1.00 83.94 92 PRO A C 1
ATOM 689 O O . PRO A 1 92 ? 5.704 -8.150 -14.777 1.00 83.94 92 PRO A O 1
ATOM 692 N N . TRP A 1 93 ? 6.688 -10.144 -15.082 1.00 84.25 93 TRP A N 1
ATOM 693 C CA . TRP A 1 93 ? 5.441 -10.914 -14.985 1.00 84.25 93 TRP A CA 1
ATOM 694 C C . TRP A 1 93 ? 4.686 -10.675 -13.668 1.00 84.25 93 TRP A C 1
ATOM 696 O O . TRP A 1 93 ? 3.457 -10.698 -13.657 1.00 84.25 93 TRP A O 1
ATOM 706 N N . ILE A 1 94 ? 5.396 -10.383 -12.569 1.00 86.06 94 ILE A N 1
ATOM 707 C CA . ILE A 1 94 ? 4.786 -10.072 -11.272 1.00 86.06 94 ILE A CA 1
ATOM 708 C C . ILE A 1 94 ? 3.856 -8.856 -11.353 1.00 86.06 94 ILE A C 1
ATOM 710 O O . ILE A 1 94 ? 2.800 -8.844 -10.726 1.00 86.06 94 ILE A O 1
ATOM 714 N N . VAL A 1 95 ? 4.196 -7.854 -12.172 1.00 83.75 95 VAL A N 1
ATOM 715 C CA . VAL A 1 95 ? 3.357 -6.665 -12.384 1.00 83.75 95 VAL A CA 1
ATOM 716 C C . VAL A 1 95 ? 2.082 -7.051 -13.127 1.00 83.75 95 VAL A C 1
ATOM 718 O O . VAL A 1 95 ? 0.998 -6.608 -12.751 1.00 83.75 95 VAL A O 1
ATOM 721 N N . LEU A 1 96 ? 2.196 -7.919 -14.136 1.00 83.31 96 LEU A N 1
ATOM 722 C CA . LEU A 1 96 ? 1.051 -8.440 -14.883 1.00 83.31 96 LEU A CA 1
ATOM 723 C C . LEU A 1 96 ? 0.115 -9.247 -13.969 1.00 83.31 96 LEU A C 1
ATOM 725 O O . LEU A 1 96 ? -1.100 -9.059 -14.001 1.00 83.31 96 LEU A O 1
ATOM 729 N N . TRP A 1 97 ? 0.686 -10.101 -13.117 1.00 86.50 97 TRP A N 1
ATOM 730 C CA . TRP A 1 97 ? -0.052 -10.895 -12.138 1.00 86.50 97 TRP A CA 1
ATOM 731 C C . TRP A 1 97 ? -0.778 -10.016 -11.111 1.00 86.50 97 TRP A C 1
ATOM 733 O O . TRP A 1 97 ? -1.969 -10.202 -10.865 1.00 86.50 97 TRP A O 1
ATOM 743 N N . LEU A 1 98 ? -0.091 -9.013 -10.553 1.00 85.00 98 LEU A N 1
ATOM 744 C CA . LEU A 1 98 ? -0.669 -8.062 -9.599 1.00 85.00 98 LEU A CA 1
ATOM 745 C C . LEU A 1 98 ? -1.775 -7.211 -10.232 1.00 85.00 98 LEU A C 1
ATOM 747 O O . LEU A 1 98 ? -2.818 -7.008 -9.611 1.00 85.00 98 LEU A O 1
ATOM 751 N N . ALA A 1 99 ? -1.578 -6.748 -11.469 1.00 82.31 99 ALA A N 1
ATOM 752 C CA . ALA A 1 99 ? 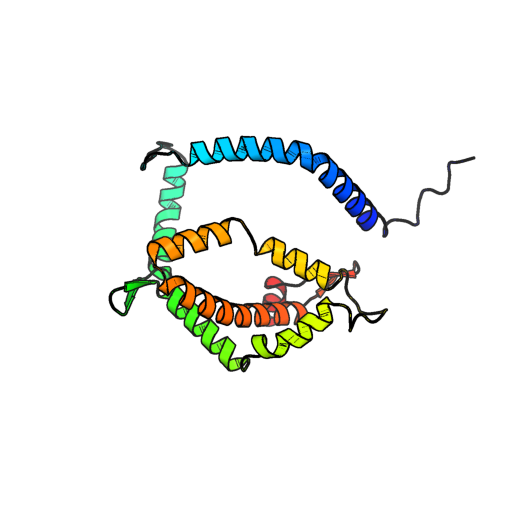-2.599 -6.023 -12.214 1.00 82.31 99 ALA A CA 1
ATOM 753 C C . ALA A 1 99 ? -3.830 -6.906 -12.467 1.00 82.31 99 ALA A C 1
ATOM 755 O O . ALA A 1 99 ? -4.951 -6.474 -12.209 1.00 82.31 99 ALA A O 1
ATOM 756 N N . GLY A 1 100 ? -3.633 -8.161 -12.886 1.00 86.69 100 GLY A N 1
ATOM 757 C CA . GLY A 1 100 ? -4.714 -9.131 -13.067 1.00 86.69 100 GLY A CA 1
ATOM 758 C C . GLY A 1 100 ? -5.495 -9.391 -11.776 1.00 86.69 100 GLY A C 1
ATOM 759 O O . GLY A 1 100 ? -6.723 -9.320 -11.777 1.00 86.69 100 GLY A O 1
ATOM 760 N N . ALA A 1 101 ? -4.798 -9.605 -10.657 1.00 85.19 101 ALA A N 1
ATOM 761 C CA . ALA A 1 101 ? -5.428 -9.780 -9.351 1.00 85.19 101 ALA A CA 1
ATOM 762 C C . ALA A 1 101 ? -6.242 -8.544 -8.936 1.00 85.19 101 ALA A C 1
ATOM 764 O O . ALA A 1 101 ? -7.384 -8.681 -8.497 1.00 85.19 101 ALA A O 1
ATOM 765 N N . ALA A 1 102 ? -5.695 -7.338 -9.120 1.00 83.06 102 ALA A N 1
ATOM 766 C CA . ALA A 1 102 ? -6.400 -6.096 -8.811 1.00 83.06 102 ALA A CA 1
ATOM 767 C C . ALA A 1 102 ? -7.674 -5.938 -9.655 1.00 83.06 102 ALA A C 1
ATOM 769 O O . ALA A 1 102 ? -8.730 -5.626 -9.114 1.00 83.06 102 ALA A O 1
ATOM 770 N N . VAL A 1 103 ? -7.605 -6.236 -10.955 1.00 85.50 103 VAL A N 1
ATOM 771 C CA . VAL A 1 103 ? -8.764 -6.211 -11.857 1.00 85.50 103 VAL A CA 1
ATOM 772 C C . VAL A 1 103 ? -9.845 -7.198 -11.407 1.00 85.50 103 VAL A C 1
ATOM 774 O O . VAL A 1 103 ? -11.010 -6.816 -11.289 1.00 85.50 103 VAL A O 1
ATOM 777 N N . VAL A 1 104 ? -9.473 -8.444 -11.098 1.00 87.12 104 VAL A N 1
ATOM 778 C CA . VAL A 1 104 ? -10.415 -9.465 -10.608 1.00 87.12 104 VAL A CA 1
ATOM 779 C C . VAL A 1 104 ? -11.079 -9.021 -9.306 1.00 87.12 104 VAL A C 1
ATOM 781 O O . VAL A 1 104 ? -12.302 -9.104 -9.195 1.00 87.12 104 VAL A O 1
ATOM 784 N N . PHE A 1 105 ? -10.314 -8.493 -8.344 1.00 78.69 105 PHE A N 1
ATOM 785 C CA . PHE A 1 105 ? -10.880 -7.965 -7.102 1.00 78.69 105 PHE A CA 1
ATOM 786 C C . PHE A 1 105 ? -11.821 -6.783 -7.356 1.00 78.69 105 PHE A C 1
ATOM 788 O O . PHE A 1 105 ? -12.912 -6.743 -6.787 1.00 78.69 105 PHE A O 1
ATOM 795 N N . THR A 1 106 ? -11.460 -5.844 -8.233 1.00 81.50 106 THR A N 1
ATOM 796 C CA . THR A 1 106 ? -12.320 -4.702 -8.578 1.00 81.50 106 THR A CA 1
ATOM 797 C C . THR A 1 106 ? -13.657 -5.144 -9.182 1.00 81.50 106 THR A C 1
ATOM 799 O O . THR A 1 106 ? -14.701 -4.614 -8.789 1.00 81.50 106 THR A O 1
ATOM 802 N N . PHE A 1 107 ? -13.653 -6.132 -10.085 1.00 83.44 107 PHE A N 1
ATOM 803 C CA . PHE A 1 107 ? -14.886 -6.685 -10.655 1.00 83.44 107 PHE A CA 1
ATOM 804 C C . PHE A 1 107 ? -15.688 -7.507 -9.640 1.00 83.44 107 PHE A C 1
ATOM 806 O O . PHE A 1 107 ? -16.908 -7.367 -9.587 1.00 83.44 107 PHE A O 1
ATOM 813 N N . TYR A 1 108 ? -15.028 -8.303 -8.794 1.00 82.62 108 TYR A N 1
ATOM 814 C CA . TYR A 1 108 ? -15.685 -9.075 -7.733 1.00 82.62 108 TYR A CA 1
ATOM 815 C C . TYR A 1 108 ? -16.443 -8.174 -6.748 1.00 82.62 108 TYR A C 1
ATOM 817 O O . TYR A 1 108 ? -17.575 -8.471 -6.371 1.00 82.62 108 TYR A O 1
ATOM 825 N N . PHE A 1 109 ? -15.861 -7.030 -6.378 1.00 75.19 109 PHE A N 1
ATOM 826 C CA . PHE A 1 109 ? -16.516 -6.039 -5.521 1.00 75.19 109 PHE A CA 1
ATOM 827 C C . PHE A 1 109 ? -17.468 -5.102 -6.281 1.00 75.19 109 PHE A C 1
ATOM 829 O O . PHE A 1 109 ? -17.973 -4.155 -5.683 1.00 75.19 109 PHE A O 1
ATOM 836 N N . ASN A 1 110 ? -17.726 -5.337 -7.574 1.00 73.44 110 ASN A N 1
ATOM 837 C CA . ASN A 1 110 ? -18.652 -4.565 -8.407 1.00 73.44 110 ASN A CA 1
ATOM 838 C C . ASN A 1 110 ? -18.444 -3.038 -8.292 1.00 73.44 110 ASN A C 1
ATOM 840 O O . ASN A 1 110 ? -19.389 -2.275 -8.095 1.00 73.44 110 ASN A O 1
ATOM 844 N N . PHE A 1 111 ? -17.179 -2.595 -8.331 1.00 71.94 111 PHE A N 1
ATOM 845 C CA . PHE A 1 111 ? -16.793 -1.183 -8.180 1.00 71.94 111 PHE A CA 1
ATOM 846 C C . PHE A 1 111 ? -17.291 -0.498 -6.887 1.00 71.94 111 PHE A C 1
ATOM 848 O O . PHE A 1 111 ? -17.511 0.718 -6.849 1.00 71.94 111 PHE A O 1
ATOM 855 N N . LEU A 1 112 ? -17.392 -1.246 -5.781 1.00 70.38 112 LEU A N 1
ATOM 856 C CA . LEU A 1 112 ? -17.783 -0.716 -4.468 1.00 70.38 112 LEU A CA 1
ATOM 857 C C . LEU A 1 112 ? -16.923 0.475 -4.007 1.00 70.38 112 LEU A C 1
ATOM 859 O O . LEU A 1 112 ? -17.442 1.381 -3.359 1.00 70.38 112 LEU A O 1
ATOM 863 N N . SER A 1 113 ? -15.637 0.522 -4.378 1.00 71.50 113 SER A N 1
ATOM 864 C CA . SER A 1 113 ? -14.725 1.624 -4.028 1.00 71.50 113 SER A CA 1
ATOM 865 C C . SER A 1 113 ? -15.187 2.989 -4.570 1.00 71.50 113 SER A C 1
ATOM 867 O O . SER A 1 113 ? -15.018 4.001 -3.891 1.00 71.50 113 SER A O 1
ATOM 869 N N . LEU A 1 114 ? -15.838 3.025 -5.741 1.00 71.75 114 LEU A N 1
ATOM 870 C CA . LEU A 1 114 ? -16.358 4.261 -6.343 1.00 71.75 114 LEU A CA 1
ATOM 871 C C . LEU A 1 114 ? -17.712 4.668 -5.743 1.00 71.75 114 LEU A C 1
ATOM 873 O O . LEU A 1 114 ? -17.941 5.845 -5.470 1.00 71.75 114 LEU A O 1
ATOM 877 N N . SER A 1 115 ? -18.604 3.702 -5.500 1.00 73.81 115 SER A N 1
ATOM 878 C CA . SER A 1 115 ? -19.946 3.974 -4.960 1.00 73.81 115 SER A CA 1
ATOM 879 C C . SER A 1 115 ? -19.920 4.302 -3.458 1.00 73.81 115 SER A C 1
ATOM 881 O O . SER A 1 115 ? -20.597 5.222 -2.991 1.00 73.81 115 SER A O 1
ATOM 883 N N . GLY A 1 116 ? -19.063 3.617 -2.69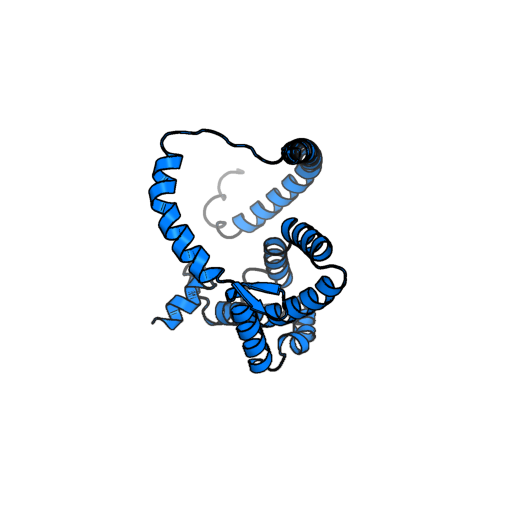3 1.00 73.75 116 GLY A N 1
ATOM 884 C CA . GLY A 1 116 ? -18.898 3.806 -1.250 1.00 73.75 116 GLY A CA 1
ATOM 885 C C . GLY A 1 116 ? -18.190 5.104 -0.846 1.00 73.75 116 GLY A C 1
ATOM 886 O O . GLY A 1 116 ? -18.274 5.504 0.316 1.00 73.75 116 GLY A O 1
ATOM 887 N N . PHE A 1 117 ? -17.542 5.807 -1.784 1.00 80.25 117 PHE A N 1
ATOM 888 C CA . PHE A 1 117 ? -16.790 7.035 -1.500 1.00 80.25 117 PHE A CA 1
ATOM 889 C C . PHE A 1 117 ? -17.663 8.148 -0.897 1.00 80.25 117 PHE A C 1
ATOM 891 O O . PHE A 1 117 ? -17.247 8.830 0.040 1.00 80.25 117 PHE A O 1
ATOM 898 N N . ARG A 1 118 ? -18.911 8.297 -1.369 1.00 79.00 118 ARG A N 1
ATOM 899 C CA . ARG A 1 118 ? -19.859 9.285 -0.817 1.00 79.00 118 ARG A CA 1
ATOM 900 C C . ARG A 1 118 ? -20.198 9.002 0.645 1.00 79.00 118 ARG A C 1
ATOM 902 O O . ARG A 1 118 ? -20.241 9.922 1.456 1.00 79.00 118 ARG A O 1
ATOM 909 N N . HIS A 1 119 ? -20.419 7.732 0.979 1.00 79.62 119 HIS A N 1
ATOM 910 C CA . HIS A 1 119 ? -20.726 7.325 2.346 1.00 79.62 119 HIS A CA 1
ATOM 911 C C . HIS A 1 119 ? -19.518 7.532 3.267 1.00 79.62 119 HIS A C 1
ATOM 913 O O . HIS A 1 119 ? -19.658 8.118 4.339 1.00 79.62 119 HIS A O 1
ATOM 919 N N . ALA A 1 120 ? -18.320 7.155 2.809 1.00 81.94 120 ALA A N 1
ATOM 920 C CA . ALA A 1 120 ? -17.078 7.383 3.543 1.00 81.94 120 ALA A CA 1
ATOM 921 C C . ALA A 1 120 ? -16.846 8.874 3.845 1.00 81.94 120 ALA A C 1
ATOM 923 O O . ALA A 1 120 ? -16.472 9.229 4.960 1.00 81.94 120 ALA A O 1
ATOM 924 N N . PHE A 1 121 ? -17.127 9.765 2.891 1.00 81.62 121 PHE A N 1
ATOM 925 C CA . PHE A 1 121 ? -16.968 11.205 3.097 1.00 81.62 121 PHE A CA 1
ATOM 926 C C . PHE A 1 121 ? -17.931 11.778 4.152 1.00 81.62 121 PHE A C 1
ATOM 928 O O . PHE A 1 121 ? -17.515 12.595 4.975 1.00 81.62 121 PHE A O 1
ATOM 935 N N . HIS A 1 122 ? -19.185 11.315 4.195 1.00 81.25 122 HIS A N 1
ATOM 936 C CA . HIS A 1 122 ? -20.115 11.678 5.273 1.00 81.25 122 HIS A CA 1
ATOM 937 C C . HIS A 1 122 ? -19.661 11.145 6.646 1.00 81.25 122 HIS A C 1
ATOM 939 O O . HIS A 1 122 ? -19.810 11.843 7.649 1.00 81.25 122 HIS A O 1
ATOM 945 N N . LEU A 1 123 ? -19.031 9.962 6.714 1.00 80.12 123 LEU A N 1
ATOM 946 C CA . LEU A 1 123 ? -18.416 9.472 7.959 1.00 80.12 123 LEU A CA 1
ATOM 947 C C . LEU A 1 123 ? -17.269 10.376 8.435 1.00 80.12 123 LEU A C 1
ATOM 949 O O . LEU A 1 123 ? -17.156 10.641 9.630 1.00 80.12 123 LEU A O 1
ATOM 953 N N . LEU A 1 124 ? -16.432 10.867 7.517 1.00 81.12 124 LEU A N 1
ATOM 954 C CA . LEU A 1 124 ? -15.306 11.747 7.850 1.00 81.12 124 LEU A CA 1
ATOM 955 C C . LEU A 1 124 ? -15.749 13.139 8.310 1.00 81.12 124 LEU A C 1
ATOM 957 O O . LEU A 1 124 ? -15.077 13.742 9.143 1.00 81.12 124 LEU A O 1
ATOM 961 N N . ARG A 1 125 ? -16.877 13.641 7.791 1.00 77.62 125 ARG A N 1
ATOM 962 C CA . ARG A 1 125 ? -17.480 14.915 8.217 1.00 77.62 125 ARG A CA 1
ATOM 963 C C . ARG A 1 125 ? -18.122 14.865 9.603 1.00 77.62 125 ARG A C 1
ATOM 965 O O . ARG A 1 125 ? -18.371 15.919 10.177 1.00 77.62 125 ARG A O 1
ATOM 972 N N . GLY A 1 126 ? -18.350 13.671 10.148 1.00 69.56 126 GLY A N 1
ATOM 973 C CA . GLY A 1 126 ? -18.958 13.495 11.466 1.00 69.56 126 GLY A CA 1
ATOM 974 C C . GLY A 1 126 ? -20.485 13.422 11.455 1.00 69.56 126 GLY A C 1
ATOM 975 O O . GLY A 1 126 ? -21.071 13.321 12.529 1.00 69.56 126 GLY A O 1
ATOM 976 N N . ASP A 1 127 ? -21.131 13.375 10.282 1.00 66.44 127 ASP A N 1
ATOM 977 C CA . ASP A 1 127 ? -22.599 13.280 10.155 1.00 66.44 127 ASP A CA 1
ATOM 978 C C . ASP A 1 127 ? -23.170 12.003 10.811 1.00 66.44 127 ASP A C 1
ATOM 980 O O . ASP A 1 127 ? -24.342 11.949 11.181 1.00 66.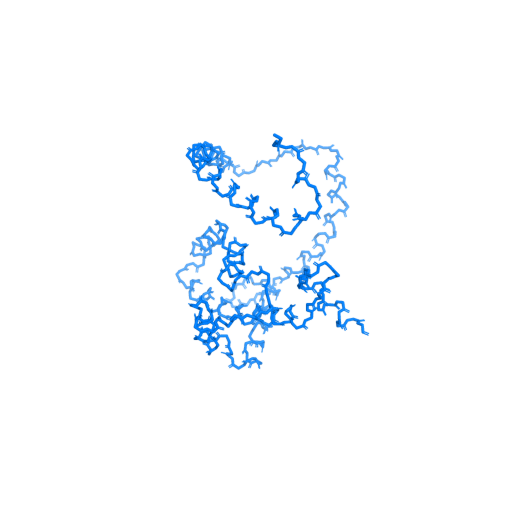44 127 ASP A O 1
ATOM 984 N N . TYR A 1 128 ? -22.331 10.977 10.996 1.00 65.19 128 TYR A N 1
ATOM 985 C CA . TYR A 1 128 ? -22.678 9.703 11.638 1.00 65.19 128 TYR A CA 1
ATOM 986 C C . TYR A 1 128 ? -22.013 9.487 13.009 1.00 65.19 128 TYR A C 1
ATOM 988 O O . TYR A 1 128 ? -22.071 8.380 13.549 1.00 65.19 128 TYR A O 1
ATOM 996 N N . ALA A 1 129 ? -21.391 10.512 13.599 1.00 60.69 129 ALA A N 1
ATOM 997 C CA . ALA A 1 129 ? -20.757 10.400 14.910 1.00 60.69 129 ALA A CA 1
ATOM 998 C C . ALA A 1 129 ? -21.819 10.337 16.027 1.00 60.69 129 ALA A C 1
ATOM 1000 O O . ALA A 1 129 ? -22.259 11.358 16.552 1.00 60.69 129 ALA A O 1
ATOM 1001 N N . LYS A 1 130 ? -22.251 9.128 16.408 1.00 59.00 130 LYS A N 1
ATOM 1002 C CA . LYS A 1 130 ? -23.091 8.917 17.598 1.00 59.00 130 LYS A CA 1
ATOM 1003 C C . LYS A 1 130 ? -22.225 8.826 18.854 1.00 59.00 130 LYS A C 1
ATOM 1005 O O . LYS A 1 130 ? -21.239 8.084 18.886 1.00 59.00 130 LYS A O 1
ATOM 1010 N N . ALA A 1 131 ? -22.630 9.539 19.905 1.00 49.94 131 ALA A N 1
ATOM 1011 C CA . ALA A 1 131 ? -22.057 9.401 21.240 1.00 49.94 131 ALA A CA 1
ATOM 1012 C C . ALA A 1 131 ? -22.283 7.960 21.741 1.00 49.94 131 ALA A C 1
ATOM 1014 O O . ALA A 1 131 ? -23.425 7.558 21.946 1.00 49.94 131 ALA A O 1
ATOM 1015 N N . GLY A 1 132 ? -21.206 7.176 21.868 1.00 55.81 132 GLY A N 1
ATOM 1016 C CA . GLY A 1 132 ? -21.251 5.761 22.272 1.00 55.81 132 GLY A CA 1
ATOM 1017 C C . GLY A 1 132 ? -20.716 4.754 21.245 1.00 55.81 132 GLY A C 1
ATOM 1018 O O . GLY A 1 132 ? -20.858 3.554 21.451 1.00 55.81 132 GLY A O 1
ATOM 1019 N N . THR A 1 133 ? -20.114 5.205 20.141 1.00 60.88 133 THR A N 1
ATOM 1020 C CA . THR A 1 133 ? -19.495 4.301 19.155 1.00 60.88 133 THR A CA 1
ATOM 1021 C C . THR A 1 133 ? -18.118 3.832 19.651 1.00 60.88 133 THR A C 1
ATOM 1023 O O . THR A 1 133 ? -17.273 4.665 19.969 1.00 60.88 133 THR A O 1
ATOM 1026 N N . GLU A 1 134 ? -17.884 2.517 19.720 1.00 58.19 134 GLU A N 1
ATOM 1027 C CA . GLU A 1 134 ? -16.607 1.927 20.155 1.00 58.19 134 GLU A CA 1
ATOM 1028 C C . GLU A 1 134 ? -15.468 2.224 19.160 1.00 58.19 134 GLU A C 1
ATOM 1030 O O . GLU A 1 134 ? -15.431 1.691 18.046 1.00 58.19 134 GLU A O 1
ATOM 1035 N N . GLY A 1 135 ? -14.509 3.056 19.572 1.00 61.94 135 GLY A N 1
ATOM 1036 C CA . GLY A 1 135 ? -13.281 3.337 18.830 1.00 61.94 135 GLY A CA 1
ATOM 1037 C C . GLY A 1 135 ? -12.328 4.224 19.631 1.00 61.94 135 GLY A C 1
ATOM 1038 O O . GLY A 1 135 ? -12.756 5.198 20.242 1.00 61.94 135 GLY A O 1
ATOM 1039 N N . GLU A 1 136 ? -11.035 3.890 19.632 1.00 65.81 136 GLU A N 1
ATOM 1040 C CA . GLU A 1 136 ? -10.004 4.617 20.398 1.00 65.81 136 GLU A CA 1
ATOM 1041 C C . GLU A 1 136 ? -9.622 5.968 19.771 1.00 65.81 136 GLU A C 1
ATOM 1043 O O . GLU A 1 136 ? -9.095 6.852 20.444 1.00 65.81 136 GLU A O 1
ATOM 1048 N N . VAL A 1 137 ? -9.894 6.135 18.474 1.00 74.50 137 VAL A N 1
ATOM 1049 C CA . VAL A 1 137 ? -9.542 7.314 17.676 1.00 74.50 137 VAL A CA 1
ATOM 1050 C C . VAL A 1 137 ? -10.708 7.731 16.787 1.00 74.50 137 VAL A C 1
ATOM 1052 O O . VAL A 1 137 ? -11.507 6.899 16.348 1.00 74.50 137 VAL A O 1
ATOM 1055 N N . SER A 1 138 ? -10.803 9.028 16.480 1.00 80.94 138 SER A N 1
ATOM 1056 C CA . SER A 1 138 ? -11.823 9.515 15.545 1.00 80.94 138 SER A CA 1
ATOM 1057 C C . SER A 1 138 ? -11.544 9.024 14.119 1.00 80.94 138 SER A C 1
ATOM 1059 O O . SER A 1 138 ? -10.393 8.799 13.739 1.00 80.94 138 SER A O 1
ATOM 1061 N N . HIS A 1 139 ? -12.582 8.896 13.286 1.00 82.19 139 HIS A N 1
ATOM 1062 C CA . HIS A 1 139 ? -12.422 8.468 11.888 1.00 82.19 139 HIS A CA 1
ATOM 1063 C C . HIS A 1 139 ? -11.452 9.358 11.096 1.00 82.19 139 HIS A C 1
ATOM 1065 O O . HIS A 1 139 ? -10.670 8.856 10.292 1.00 82.19 139 HIS A O 1
ATOM 1071 N N . PHE A 1 140 ? -11.449 10.668 11.361 1.00 83.12 140 PHE A N 1
ATOM 1072 C CA . PHE A 1 140 ? -10.524 11.604 10.724 1.00 83.12 140 PHE A CA 1
ATOM 1073 C C . PHE A 1 140 ? -9.078 11.435 11.209 1.00 83.12 140 PHE A C 1
ATOM 1075 O O . PHE A 1 140 ? -8.149 11.517 10.405 1.00 83.12 140 PHE A O 1
ATOM 1082 N N . GLN A 1 141 ? -8.874 11.174 12.504 1.00 83.06 141 GLN A N 1
ATOM 1083 C CA . GLN A 1 141 ? -7.547 10.875 13.050 1.00 83.06 141 GLN A CA 1
ATOM 1084 C C . GLN A 1 141 ? -7.001 9.570 12.469 1.00 83.06 141 GLN A C 1
ATOM 1086 O O . GLN A 1 141 ? -5.886 9.562 11.958 1.00 83.06 141 GLN A O 1
ATOM 1091 N N . ALA A 1 142 ? -7.808 8.505 12.452 1.00 84.56 142 ALA A N 1
ATOM 1092 C CA . ALA A 1 142 ? -7.428 7.226 11.858 1.00 84.56 142 ALA A CA 1
ATOM 1093 C C . ALA A 1 142 ? -7.056 7.369 10.373 1.00 84.56 142 ALA A C 1
ATOM 1095 O O . ALA A 1 142 ? -6.027 6.852 9.935 1.00 84.56 142 ALA A O 1
ATOM 1096 N N . LEU A 1 143 ? -7.856 8.123 9.607 1.00 85.00 143 LEU A N 1
ATOM 1097 C CA . LEU A 1 143 ? -7.567 8.402 8.202 1.00 85.00 143 LEU A CA 1
ATOM 1098 C C . LEU A 1 143 ? -6.260 9.184 8.043 1.00 85.00 143 LEU A C 1
ATOM 1100 O O . LEU A 1 143 ? -5.439 8.834 7.203 1.00 85.00 143 LEU A O 1
ATOM 1104 N N . SER A 1 144 ? -6.057 10.229 8.843 1.00 88.25 144 SER A N 1
ATOM 1105 C CA . SER A 1 144 ? -4.873 11.086 8.758 1.00 88.25 144 SER A CA 1
ATOM 1106 C C . SER A 1 144 ? -3.593 10.314 9.087 1.00 88.25 144 SER A C 1
ATOM 1108 O O . SER A 1 144 ? -2.589 10.480 8.398 1.00 88.25 144 SER A O 1
ATOM 1110 N N . THR A 1 145 ? -3.632 9.408 10.069 1.00 87.06 145 THR A N 1
ATOM 1111 C CA . THR A 1 145 ? -2.521 8.494 10.374 1.00 87.06 145 THR A CA 1
ATOM 1112 C C . THR A 1 145 ? -2.233 7.547 9.205 1.00 87.06 145 THR A C 1
ATOM 1114 O O . THR A 1 145 ? -1.077 7.395 8.812 1.00 87.06 145 THR A O 1
ATOM 1117 N N . ALA A 1 146 ? -3.264 6.954 8.597 1.00 85.75 146 ALA A N 1
ATOM 1118 C CA . ALA A 1 146 ? -3.096 6.065 7.445 1.00 85.75 146 ALA A CA 1
ATOM 1119 C C . ALA A 1 146 ? -2.553 6.798 6.200 1.00 85.75 146 ALA A C 1
ATOM 1121 O O . ALA A 1 146 ? -1.656 6.302 5.514 1.00 85.75 146 ALA A O 1
ATOM 1122 N N . VAL A 1 147 ? -3.057 8.004 5.919 1.00 87.31 147 VAL A N 1
ATOM 1123 C CA . VAL A 1 147 ? -2.597 8.847 4.803 1.00 87.31 147 VAL A CA 1
ATOM 1124 C C . VAL A 1 147 ? -1.167 9.323 5.041 1.00 87.31 147 VAL A C 1
ATOM 1126 O O . VAL A 1 147 ? -0.349 9.268 4.128 1.00 87.31 147 VAL A O 1
ATOM 1129 N N . SER A 1 148 ? -0.819 9.706 6.271 1.00 90.00 148 SER A N 1
ATOM 1130 C CA . SER A 1 148 ? 0.551 10.097 6.616 1.00 90.00 148 SER A CA 1
ATOM 1131 C C . SER A 1 148 ? 1.553 8.958 6.428 1.00 90.00 148 SER A C 1
ATOM 1133 O O . SER A 1 148 ? 2.701 9.224 6.086 1.00 90.00 148 SER A O 1
ATOM 1135 N N . GLY A 1 149 ? 1.145 7.705 6.652 1.00 83.75 149 GLY A N 1
ATOM 1136 C CA . GLY A 1 149 ? 2.002 6.538 6.429 1.00 83.75 149 GLY A CA 1
ATOM 1137 C C . GLY A 1 149 ? 2.173 6.163 4.954 1.00 83.75 149 GLY A C 1
ATOM 1138 O O . GLY A 1 149 ? 3.122 5.464 4.610 1.00 83.75 149 GLY A O 1
ATOM 1139 N N . THR A 1 150 ? 1.272 6.615 4.077 1.00 83.31 150 THR A N 1
ATOM 1140 C CA . THR A 1 150 ? 1.260 6.233 2.655 1.00 83.31 150 THR A CA 1
ATOM 1141 C C . THR A 1 150 ? 1.686 7.356 1.718 1.00 83.31 150 THR A C 1
ATOM 1143 O O . THR A 1 150 ? 2.169 7.057 0.630 1.00 83.31 150 THR A O 1
ATOM 1146 N N . VAL A 1 151 ? 1.557 8.627 2.112 1.00 83.31 151 VAL A N 1
ATOM 1147 C CA . VAL A 1 151 ? 1.970 9.793 1.318 1.00 83.31 151 VAL A CA 1
ATOM 1148 C C . VAL A 1 151 ? 3.337 10.276 1.794 1.00 83.31 151 VAL A C 1
ATOM 1150 O O . VAL A 1 151 ? 3.454 10.962 2.804 1.00 83.31 151 VAL A O 1
ATOM 1153 N N . GLY A 1 152 ? 4.378 9.929 1.039 1.00 82.88 152 GLY A N 1
ATOM 1154 C CA . GLY A 1 152 ? 5.752 10.363 1.297 1.00 82.88 152 GLY A CA 1
ATOM 1155 C C . GLY A 1 152 ? 6.396 11.059 0.100 1.00 82.88 152 GLY A C 1
ATOM 1156 O O . GLY A 1 152 ? 5.883 11.010 -1.020 1.00 82.88 152 GLY A O 1
ATOM 1157 N N . ILE A 1 153 ? 7.576 11.649 0.327 1.00 83.25 153 ILE A N 1
ATOM 1158 C CA . ILE A 1 153 ? 8.421 12.258 -0.722 1.00 83.25 153 ILE A CA 1
ATOM 1159 C C . ILE A 1 153 ? 8.681 11.255 -1.860 1.00 83.25 153 ILE A C 1
ATOM 1161 O O . ILE A 1 153 ? 8.690 11.636 -3.029 1.00 83.25 153 ILE A O 1
ATOM 1165 N N . GLY A 1 154 ? 8.797 9.963 -1.527 1.00 79.62 154 GLY A N 1
ATOM 1166 C CA . GLY A 1 154 ? 8.973 8.877 -2.493 1.00 79.62 154 GLY A CA 1
ATOM 1167 C C . GLY A 1 154 ? 7.830 8.737 -3.504 1.00 79.62 154 GLY A C 1
ATOM 1168 O O . GLY A 1 154 ? 8.101 8.441 -4.661 1.00 79.62 154 GLY A O 1
ATOM 1169 N N . ASN A 1 155 ? 6.578 9.028 -3.134 1.00 82.75 155 ASN A N 1
ATOM 1170 C CA . ASN A 1 155 ? 5.467 8.973 -4.092 1.00 82.75 155 ASN A CA 1
ATOM 1171 C C . ASN A 1 155 ? 5.539 10.126 -5.092 1.00 82.75 155 ASN A C 1
ATOM 1173 O O . ASN A 1 155 ? 5.265 9.937 -6.271 1.00 82.75 155 ASN A O 1
ATOM 1177 N N . ILE A 1 156 ? 5.935 11.313 -4.633 1.00 84.81 156 ILE A N 1
ATOM 1178 C CA . ILE A 1 156 ? 6.057 12.490 -5.496 1.00 84.81 156 ILE A CA 1
ATOM 1179 C C . ILE A 1 156 ? 7.260 12.335 -6.437 1.00 84.81 156 ILE A C 1
ATOM 1181 O O . ILE A 1 156 ? 7.131 12.540 -7.643 1.00 84.81 156 ILE A O 1
ATOM 1185 N N . GLY A 1 157 ? 8.408 11.896 -5.909 1.00 86.62 157 GLY A N 1
ATOM 1186 C CA . GLY A 1 157 ? 9.607 11.624 -6.706 1.00 86.62 157 GLY A CA 1
ATOM 1187 C C . GLY A 1 157 ? 9.432 10.448 -7.672 1.00 86.62 157 GLY A C 1
ATOM 1188 O O . GLY A 1 157 ? 9.815 10.543 -8.835 1.00 86.62 157 GLY A O 1
ATOM 1189 N N . GLY A 1 158 ? 8.790 9.364 -7.229 1.00 81.19 158 GLY A N 1
ATOM 1190 C CA . GLY A 1 158 ? 8.519 8.190 -8.058 1.00 81.19 158 GLY A CA 1
ATOM 1191 C C . GLY A 1 158 ? 7.624 8.513 -9.253 1.00 81.19 158 GLY A C 1
ATOM 1192 O O . GLY A 1 158 ? 7.929 8.111 -10.372 1.00 81.19 158 GLY A O 1
ATOM 1193 N N . VAL A 1 159 ? 6.573 9.315 -9.049 1.00 85.19 159 VAL A N 1
ATOM 1194 C CA . VAL A 1 159 ? 5.715 9.794 -10.147 1.00 85.19 159 VAL A CA 1
ATOM 1195 C C . VAL A 1 159 ? 6.521 10.630 -11.148 1.00 85.19 159 VAL A C 1
ATOM 1197 O O . VAL A 1 159 ? 6.366 10.443 -12.354 1.00 85.19 159 VAL A O 1
ATOM 1200 N N . ALA A 1 160 ? 7.419 11.506 -10.682 1.00 87.25 160 ALA A N 1
ATOM 1201 C CA . ALA A 1 160 ? 8.252 12.323 -11.565 1.00 87.25 160 ALA A CA 1
ATOM 1202 C C . ALA A 1 160 ? 9.169 11.469 -12.458 1.00 87.25 160 ALA A C 1
ATOM 1204 O O . ALA A 1 160 ? 9.260 11.719 -13.662 1.00 87.25 160 ALA A O 1
ATOM 1205 N N . VAL A 1 161 ? 9.791 10.424 -11.903 1.00 87.44 161 VAL A N 1
ATOM 1206 C CA . VAL A 1 161 ? 10.621 9.480 -12.672 1.00 87.44 161 VAL A CA 1
ATOM 1207 C C . VAL A 1 161 ? 9.776 8.711 -13.692 1.00 87.44 161 VAL A C 1
ATOM 1209 O O . VAL A 1 161 ? 10.156 8.627 -14.859 1.00 87.44 161 VAL A O 1
ATOM 1212 N N . VAL A 1 162 ? 8.605 8.207 -13.289 1.00 85.88 162 VAL A N 1
ATOM 1213 C CA . VAL A 1 162 ? 7.711 7.443 -14.175 1.00 85.88 162 VAL A CA 1
ATOM 1214 C C . VAL A 1 162 ? 7.233 8.279 -15.361 1.00 85.88 162 VAL A C 1
ATOM 1216 O O . VAL A 1 162 ? 7.209 7.775 -16.479 1.00 85.88 162 VAL A O 1
ATOM 1219 N N . ILE A 1 163 ? 6.896 9.553 -15.157 1.00 86.69 163 ILE A N 1
ATOM 1220 C CA . ILE A 1 163 ? 6.485 10.446 -16.253 1.00 86.69 163 ILE A CA 1
ATOM 1221 C C . ILE A 1 163 ? 7.678 10.798 -17.150 1.00 86.69 163 ILE A C 1
ATOM 1223 O O . ILE A 1 163 ? 7.536 10.848 -18.370 1.00 86.69 163 ILE A O 1
ATOM 1227 N N . SER A 1 164 ? 8.860 11.003 -16.563 1.00 87.25 164 SER A N 1
ATOM 1228 C CA . SER A 1 164 ? 10.072 11.346 -17.320 1.00 87.25 164 SER A CA 1
ATOM 1229 C C . SER A 1 164 ? 10.513 10.212 -18.249 1.00 87.25 164 SER A C 1
ATOM 1231 O O . SER A 1 164 ? 10.946 10.471 -19.367 1.00 87.25 164 SER A O 1
ATOM 1233 N N . VAL A 1 165 ? 10.378 8.958 -17.804 1.00 86.44 165 VAL A N 1
ATOM 1234 C CA . VAL A 1 165 ? 10.769 7.770 -18.582 1.00 86.44 165 VAL A CA 1
ATOM 1235 C C . VAL A 1 165 ? 9.623 7.256 -19.461 1.00 86.44 165 VAL A C 1
ATOM 1237 O O . VAL A 1 165 ? 9.846 6.870 -20.604 1.00 86.44 165 VAL A O 1
ATOM 1240 N N . GLY A 1 166 ? 8.393 7.243 -18.947 1.00 79.06 166 GLY A N 1
ATOM 1241 C CA . GLY A 1 166 ? 7.215 6.679 -19.617 1.00 79.06 166 GLY A CA 1
ATOM 1242 C C . GLY A 1 166 ? 6.443 7.659 -20.505 1.00 79.06 166 GLY A C 1
ATOM 1243 O O . GLY A 1 166 ? 5.491 7.260 -21.178 1.00 79.06 166 GLY A O 1
ATOM 1244 N N . GLY A 1 167 ? 6.825 8.938 -20.517 1.00 85.06 167 GLY A N 1
ATOM 1245 C CA . GLY A 1 167 ? 6.164 9.980 -21.294 1.00 85.06 167 GLY A CA 1
ATOM 1246 C C . GLY A 1 167 ? 4.766 10.353 -20.771 1.00 85.06 167 GLY A C 1
ATOM 1247 O O . GLY A 1 167 ? 4.318 9.881 -19.723 1.00 85.06 167 GLY A O 1
ATOM 1248 N N . PRO A 1 168 ? 4.024 11.201 -21.506 1.00 83.50 168 PRO A N 1
ATOM 1249 C CA . PRO A 1 168 ? 2.740 11.741 -21.047 1.00 83.50 168 PRO A CA 1
ATOM 1250 C C . PRO A 1 168 ? 1.635 10.677 -20.917 1.00 83.50 168 PRO A C 1
ATOM 1252 O O . PRO A 1 168 ? 0.680 10.864 -20.165 1.00 83.50 168 PRO A O 1
ATOM 1255 N N . GLY A 1 169 ? 1.768 9.539 -21.610 1.00 83.38 169 GLY A N 1
ATOM 1256 C CA . GLY A 1 169 ? 0.828 8.418 -21.512 1.00 83.38 169 GLY A CA 1
ATOM 1257 C C . GLY A 1 169 ? 0.901 7.661 -20.180 1.00 83.38 169 GLY A C 1
ATOM 1258 O O . GLY A 1 169 ? -0.077 7.024 -19.790 1.00 83.38 169 GLY A O 1
ATOM 1259 N N . ALA A 1 170 ? 2.018 7.754 -19.449 1.00 84.56 170 ALA A N 1
ATOM 1260 C CA . ALA A 1 170 ? 2.205 7.044 -18.184 1.00 84.56 170 ALA A CA 1
ATOM 1261 C C . ALA A 1 170 ? 1.233 7.521 -17.096 1.00 84.56 170 ALA A C 1
ATOM 1263 O O . ALA A 1 170 ? 0.707 6.712 -16.333 1.00 84.56 170 ALA A O 1
ATOM 1264 N N . THR A 1 171 ? 0.919 8.819 -17.059 1.00 84.75 171 THR A N 1
ATOM 1265 C CA . THR A 1 171 ? -0.006 9.393 -16.071 1.00 84.75 171 THR A CA 1
ATOM 1266 C C . THR A 1 171 ? -1.407 8.791 -16.175 1.00 84.75 171 THR A C 1
ATOM 1268 O O . THR A 1 171 ? -2.018 8.488 -15.152 1.00 84.75 171 THR A O 1
ATOM 1271 N N . PHE A 1 172 ? -1.903 8.556 -17.395 1.00 85.88 172 PHE A N 1
ATOM 1272 C CA . PHE A 1 172 ? -3.206 7.922 -17.606 1.00 85.88 172 PHE A CA 1
ATOM 1273 C C . PHE A 1 172 ? -3.245 6.513 -16.998 1.00 85.88 172 PHE A C 1
ATOM 1275 O O . PHE A 1 172 ? -4.143 6.192 -16.218 1.00 85.88 172 PHE A O 1
ATOM 1282 N N . TRP A 1 173 ? -2.228 5.697 -17.282 1.00 84.00 173 TRP A N 1
ATOM 1283 C CA . TRP A 1 173 ? -2.144 4.334 -16.759 1.00 84.00 173 TRP A CA 1
ATOM 1284 C C . TRP A 1 173 ? -1.894 4.282 -15.249 1.00 84.00 173 TRP A C 1
ATOM 1286 O O . TRP A 1 173 ? -2.437 3.403 -14.582 1.00 84.00 173 TRP A O 1
ATOM 1296 N N . MET A 1 174 ? -1.164 5.244 -14.677 1.00 85.50 174 MET A N 1
ATOM 1297 C CA . MET A 1 174 ? -1.005 5.364 -13.222 1.00 85.50 174 MET A CA 1
ATOM 1298 C C . MET A 1 174 ? -2.328 5.658 -12.512 1.00 85.50 174 MET A C 1
ATOM 1300 O O . MET A 1 174 ? -2.588 5.088 -11.453 1.00 85.50 174 MET A O 1
ATOM 1304 N N . ILE A 1 175 ? -3.179 6.510 -13.090 1.00 85.12 175 ILE A N 1
ATOM 1305 C CA . ILE A 1 175 ? -4.508 6.798 -12.537 1.00 85.12 175 ILE A CA 1
ATOM 1306 C C . ILE A 1 175 ? -5.360 5.522 -12.541 1.00 85.12 175 ILE A C 1
ATOM 1308 O O . ILE A 1 175 ? -5.938 5.169 -11.513 1.00 85.12 175 ILE A O 1
ATOM 1312 N N . VAL A 1 176 ? -5.384 4.787 -13.660 1.00 83.62 176 VAL A N 1
ATOM 1313 C CA . VAL A 1 176 ? -6.114 3.511 -13.771 1.00 83.62 176 VAL A CA 1
ATOM 1314 C C . VAL A 1 176 ? -5.592 2.484 -12.760 1.00 83.62 176 VAL A C 1
ATOM 1316 O O . VAL A 1 176 ? -6.379 1.901 -12.015 1.00 83.62 176 VAL A O 1
ATOM 1319 N N . ALA A 1 177 ? -4.272 2.300 -12.671 1.00 83.44 177 ALA A N 1
ATOM 1320 C CA . ALA A 1 177 ? -3.656 1.393 -11.704 1.00 83.44 177 ALA A CA 1
ATOM 1321 C C . ALA A 1 177 ? -3.957 1.798 -10.248 1.00 83.44 177 ALA A C 1
ATOM 1323 O O . ALA A 1 177 ? -4.202 0.936 -9.404 1.00 83.44 177 ALA A O 1
ATOM 1324 N N . GLY A 1 178 ? -4.005 3.101 -9.956 1.00 84.31 178 GLY A N 1
ATOM 1325 C CA . GLY A 1 178 ? -4.398 3.633 -8.653 1.00 84.31 178 GLY A CA 1
ATOM 1326 C C . GLY A 1 178 ? -5.840 3.281 -8.279 1.00 84.31 178 GLY A C 1
ATOM 1327 O O . GLY A 1 178 ? -6.087 2.810 -7.168 1.00 84.31 178 GLY A O 1
ATOM 1328 N N . PHE A 1 179 ? -6.784 3.427 -9.214 1.00 82.62 179 PHE A N 1
ATOM 1329 C CA . PHE A 1 179 ? -8.181 3.034 -8.995 1.00 82.62 179 PHE A CA 1
ATOM 1330 C C . PHE A 1 179 ? -8.339 1.533 -8.726 1.00 82.62 179 PHE A C 1
ATOM 1332 O O . PHE A 1 179 ? -9.092 1.139 -7.831 1.00 82.62 179 PHE A O 1
ATOM 1339 N N . LEU A 1 180 ? -7.607 0.693 -9.460 1.00 82.38 180 LEU A N 1
ATOM 1340 C CA . LEU A 1 180 ? -7.611 -0.755 -9.242 1.00 82.38 180 LEU A CA 1
ATOM 1341 C C . LEU A 1 180 ? -7.016 -1.113 -7.870 1.00 82.38 180 LEU A C 1
ATOM 1343 O O . LEU A 1 180 ? -7.614 -1.869 -7.104 1.00 82.38 180 LEU A O 1
ATOM 1347 N N . SER A 1 181 ? -5.891 -0.494 -7.505 1.00 85.56 181 SER A N 1
ATOM 1348 C CA . SER A 1 181 ? -5.215 -0.715 -6.219 1.00 85.56 181 SER A CA 1
ATOM 1349 C C . SER A 1 181 ? -6.073 -0.315 -5.010 1.00 85.56 181 SER A C 1
ATOM 1351 O O . SER A 1 181 ? -6.079 -1.009 -3.990 1.00 85.56 181 SER A O 1
ATOM 1353 N N . MET A 1 182 ? -6.876 0.750 -5.136 1.00 85.31 182 MET A N 1
ATOM 1354 C CA . MET A 1 182 ? -7.795 1.199 -4.083 1.00 85.31 182 MET A CA 1
ATOM 1355 C C . MET A 1 182 ? -8.802 0.110 -3.684 1.00 85.31 182 MET A C 1
ATOM 1357 O O . MET A 1 182 ? -9.108 -0.055 -2.502 1.00 85.31 182 MET A O 1
ATOM 1361 N N . SER A 1 183 ? -9.285 -0.670 -4.655 1.00 83.56 183 SER A N 1
ATOM 1362 C CA . SER A 1 183 ? -10.227 -1.766 -4.395 1.00 83.56 183 SER A CA 1
ATOM 1363 C C . SER A 1 183 ? -9.576 -2.881 -3.570 1.00 83.56 183 SER A C 1
ATOM 1365 O O . SER A 1 183 ? -10.161 -3.358 -2.597 1.00 83.56 183 SER A O 1
ATOM 1367 N N . THR A 1 184 ? -8.340 -3.252 -3.909 1.00 81.69 184 THR A N 1
ATOM 1368 C CA . THR A 1 184 ? -7.573 -4.273 -3.182 1.00 81.69 184 THR A CA 1
ATOM 1369 C C . THR A 1 184 ? -7.242 -3.819 -1.761 1.00 81.69 184 THR A C 1
ATOM 1371 O O . THR A 1 184 ? -7.414 -4.585 -0.813 1.00 81.69 184 THR A O 1
ATOM 1374 N N . LYS A 1 185 ? -6.844 -2.551 -1.577 1.00 83.69 185 LYS A N 1
ATOM 1375 C CA . LYS A 1 185 ? -6.583 -1.996 -0.240 1.00 83.69 185 LYS A CA 1
ATOM 1376 C C . LYS A 1 185 ? -7.839 -1.908 0.616 1.00 83.69 185 LYS A C 1
ATOM 1378 O O . LYS A 1 185 ? -7.782 -2.197 1.808 1.00 83.69 185 LYS A O 1
ATOM 1383 N N . PHE A 1 186 ? -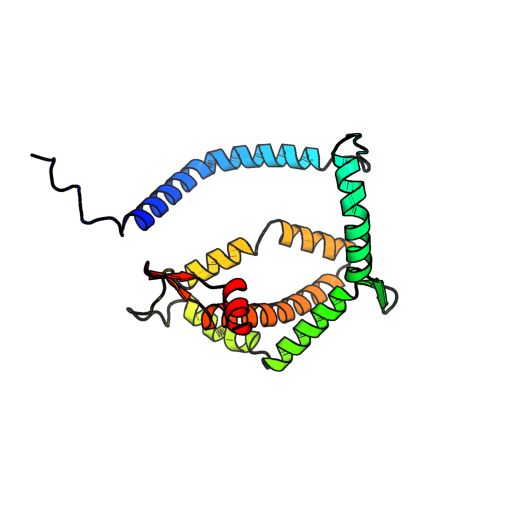8.985 -1.585 0.021 1.00 83.44 186 PHE A N 1
ATOM 1384 C CA . PHE A 1 186 ? -10.257 -1.617 0.736 1.00 83.44 186 PHE A CA 1
ATOM 1385 C C . PHE A 1 186 ? -10.580 -3.023 1.266 1.00 83.44 186 PHE A C 1
ATOM 1387 O O . PHE A 1 186 ? -10.942 -3.160 2.434 1.00 83.44 186 PHE A O 1
ATOM 1394 N N . ALA A 1 187 ? -10.396 -4.066 0.451 1.00 81.06 187 ALA A N 1
ATOM 1395 C CA . ALA A 1 187 ? -10.629 -5.449 0.873 1.00 81.06 187 ALA A CA 1
ATOM 1396 C C . ALA A 1 187 ? -9.740 -5.856 2.062 1.00 81.06 187 ALA A C 1
ATOM 1398 O O . ALA A 1 187 ? -10.220 -6.465 3.020 1.00 81.06 187 ALA A O 1
ATOM 1399 N N . GLU A 1 188 ? -8.468 -5.457 2.034 1.00 82.25 188 GLU A N 1
ATOM 1400 C CA . GLU A 1 188 ? -7.519 -5.673 3.130 1.00 82.25 188 GLU A CA 1
ATOM 1401 C C . GLU A 1 188 ? -7.963 -4.965 4.420 1.00 82.25 188 GLU A C 1
ATOM 1403 O O . GLU A 1 188 ? -8.002 -5.579 5.487 1.00 82.25 188 GLU A O 1
ATOM 1408 N N . CYS A 1 189 ? -8.367 -3.694 4.331 1.00 81.62 189 CYS A N 1
ATOM 1409 C CA . CYS A 1 189 ? -8.853 -2.938 5.485 1.00 81.62 189 CYS A CA 1
ATOM 1410 C C . CYS A 1 189 ? -10.140 -3.537 6.073 1.00 81.62 189 CYS A C 1
ATOM 1412 O O . CYS A 1 189 ? -10.269 -3.633 7.294 1.00 81.62 189 CYS A O 1
ATOM 1414 N N . VAL A 1 190 ? -11.078 -3.983 5.228 1.00 83.19 190 VAL A N 1
ATOM 1415 C CA . VAL A 1 190 ? -12.312 -4.650 5.676 1.00 83.19 190 VAL A CA 1
ATOM 1416 C C . VAL A 1 190 ? -11.992 -5.956 6.402 1.00 83.19 190 VAL A C 1
ATOM 1418 O O . VAL A 1 190 ? -12.546 -6.207 7.474 1.00 83.19 190 VAL A O 1
ATOM 1421 N N . ALA A 1 191 ? -11.072 -6.766 5.873 1.00 78.00 191 ALA A N 1
ATOM 1422 C CA . ALA A 1 191 ? -10.614 -7.978 6.548 1.00 78.00 191 ALA A CA 1
ATOM 1423 C C . ALA A 1 191 ? -9.943 -7.658 7.896 1.00 78.00 191 ALA A C 1
ATOM 1425 O O . ALA A 1 191 ? -10.234 -8.306 8.900 1.00 78.00 191 ALA A O 1
ATOM 1426 N N . GLY A 1 192 ? -9.114 -6.611 7.949 1.00 81.75 192 GLY A N 1
ATOM 1427 C CA . GLY A 1 192 ? -8.461 -6.151 9.176 1.00 81.75 192 GLY A CA 1
ATOM 1428 C C . GLY A 1 192 ? -9.439 -5.717 10.272 1.00 81.75 192 GLY A C 1
ATOM 1429 O O . GLY A 1 192 ? -9.200 -6.004 11.442 1.00 81.75 192 GLY A O 1
ATOM 1430 N N . VAL A 1 193 ? -10.561 -5.083 9.912 1.00 81.88 193 VAL A N 1
ATOM 1431 C CA . VAL A 1 193 ? -11.620 -4.718 10.871 1.00 81.88 193 VAL A CA 1
ATOM 1432 C C . VAL A 1 193 ? -12.452 -5.936 11.279 1.00 81.88 193 VAL A C 1
ATOM 1434 O O . VAL A 1 193 ? -12.799 -6.063 12.452 1.00 81.88 193 VAL A O 1
ATOM 1437 N N . LYS A 1 194 ? -12.743 -6.849 10.342 1.00 82.00 194 LYS A N 1
ATOM 1438 C CA . LYS A 1 194 ? -13.542 -8.059 10.599 1.00 82.00 194 LYS A CA 1
ATOM 1439 C C . LYS A 1 194 ? -12.867 -9.023 11.580 1.00 82.00 194 LYS A C 1
ATOM 1441 O O . LYS A 1 194 ? -13.560 -9.633 12.386 1.00 82.00 194 LYS A O 1
ATOM 1446 N N . PHE A 1 195 ? -11.541 -9.151 11.516 1.00 81.81 195 PHE A N 1
ATOM 1447 C CA . PHE A 1 195 ? -10.754 -10.074 12.346 1.00 81.81 195 PHE A CA 1
ATOM 1448 C C . PHE A 1 195 ? -9.929 -9.370 13.438 1.00 81.81 195 PHE A C 1
ATOM 1450 O O . PHE A 1 195 ? -8.955 -9.933 13.940 1.00 81.81 195 PHE A O 1
ATOM 1457 N N . ARG A 1 196 ? -10.289 -8.136 13.815 1.00 78.50 196 ARG A N 1
ATOM 1458 C CA . ARG A 1 196 ? -9.601 -7.405 14.890 1.00 78.50 196 ARG A CA 1
ATOM 1459 C C . ARG A 1 196 ? -9.796 -8.103 16.242 1.00 78.50 196 ARG A C 1
ATOM 1461 O O . ARG A 1 196 ? -10.896 -8.562 16.550 1.00 78.50 196 ARG A O 1
ATOM 1468 N N . LYS A 1 197 ? -8.750 -8.140 17.067 1.00 78.75 197 LYS A N 1
ATOM 1469 C CA . LYS A 1 197 ? -8.799 -8.646 18.445 1.00 78.75 197 LYS A CA 1
ATOM 1470 C C . LYS A 1 197 ? -8.867 -7.472 19.416 1.00 78.75 197 LYS A C 1
ATOM 1472 O O . LYS A 1 197 ? -8.127 -6.500 19.274 1.00 78.75 197 LYS A O 1
ATOM 1477 N N . VAL A 1 198 ? -9.758 -7.579 20.396 1.00 79.25 198 VAL A N 1
ATOM 1478 C CA . VAL A 1 198 ? -9.809 -6.654 21.532 1.00 79.25 198 VAL A CA 1
ATOM 1479 C C . VAL A 1 198 ? -8.947 -7.255 22.630 1.00 79.25 198 VAL A C 1
ATOM 1481 O O . VAL A 1 198 ? -9.205 -8.368 23.091 1.00 79.25 198 VAL A O 1
ATOM 1484 N N . ASN A 1 199 ? -7.883 -6.551 22.985 1.00 77.81 199 ASN A N 1
ATOM 1485 C CA . ASN A 1 199 ? -6.954 -6.988 24.011 1.00 77.81 199 ASN A CA 1
ATOM 1486 C C . ASN A 1 199 ? -7.562 -6.769 25.413 1.00 77.81 199 ASN A C 1
ATOM 1488 O O . ASN A 1 199 ? -8.478 -5.959 25.578 1.00 77.81 199 ASN A O 1
ATOM 1492 N N . PRO A 1 200 ? -7.057 -7.459 26.454 1.00 72.38 200 PRO A N 1
ATOM 1493 C CA . PRO A 1 200 ? -7.568 -7.331 27.825 1.00 72.38 200 PRO A CA 1
ATOM 1494 C C . PRO A 1 200 ? -7.424 -5.925 28.430 1.00 72.38 200 PRO A C 1
ATOM 1496 O O . PRO A 1 200 ? -8.087 -5.610 29.413 1.00 72.38 200 PRO A O 1
ATOM 1499 N N . ASP A 1 201 ? -6.548 -5.095 27.862 1.00 70.69 201 ASP A N 1
ATOM 1500 C CA . ASP A 1 201 ? -6.323 -3.694 28.232 1.00 70.69 201 ASP A CA 1
ATOM 1501 C C . ASP A 1 201 ? -7.320 -2.722 27.568 1.00 70.69 201 ASP A C 1
ATOM 1503 O O . ASP A 1 201 ? -7.279 -1.523 27.842 1.00 70.69 201 ASP A O 1
ATOM 1507 N N . GLY A 1 202 ? -8.226 -3.234 26.725 1.00 69.69 202 GLY A N 1
ATOM 1508 C CA . GLY A 1 202 ? -9.195 -2.452 25.959 1.00 69.69 202 GLY A CA 1
ATOM 1509 C C . GLY A 1 202 ? -8.676 -1.949 24.610 1.00 69.69 202 GLY A C 1
ATOM 1510 O O . GLY A 1 202 ? -9.462 -1.367 23.863 1.00 69.69 202 GLY A O 1
ATOM 1511 N N . SER A 1 203 ? -7.406 -2.205 24.271 1.00 75.69 203 SER A N 1
ATOM 1512 C CA . SE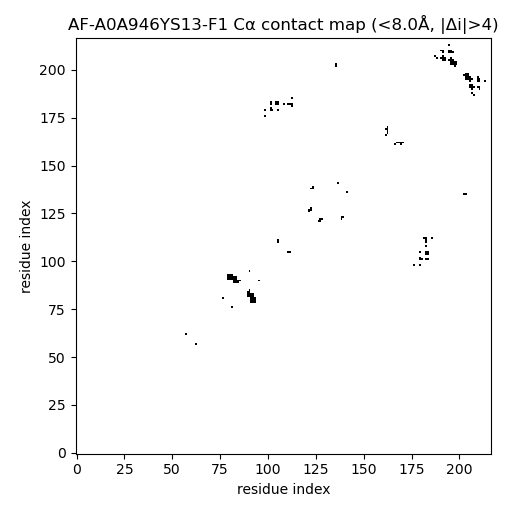R A 1 203 ? -6.828 -1.802 22.987 1.00 75.69 203 SER A CA 1
ATOM 1513 C C . SER A 1 203 ? -7.284 -2.690 21.833 1.00 75.69 203 SER A C 1
ATOM 1515 O O . SER A 1 203 ? -7.545 -3.886 22.001 1.00 75.69 203 SER A O 1
ATOM 1517 N N . VAL A 1 204 ? -7.391 -2.110 20.636 1.00 77.44 204 VAL A N 1
ATOM 1518 C CA . VAL A 1 204 ? -7.852 -2.831 19.443 1.00 77.44 204 VAL A CA 1
ATOM 1519 C C . VAL A 1 204 ? -6.678 -3.109 18.511 1.00 77.44 204 VAL A C 1
ATOM 1521 O O . VAL A 1 204 ? -6.172 -2.213 17.839 1.00 77.44 204 VAL A O 1
ATOM 1524 N N . SER A 1 205 ? -6.290 -4.380 18.408 1.00 79.50 205 SER A N 1
ATOM 1525 C CA . SER A 1 205 ? -5.253 -4.826 17.478 1.00 79.50 205 SER A CA 1
ATOM 1526 C C . SER A 1 205 ? -5.864 -5.434 16.217 1.00 79.50 205 SER A C 1
ATOM 1528 O O . SER A 1 205 ? -6.666 -6.367 16.276 1.00 79.50 205 SER A O 1
ATOM 1530 N N . GLY A 1 206 ? -5.456 -4.936 15.053 1.00 80.12 206 GLY A N 1
ATOM 1531 C CA . GLY A 1 206 ? -5.881 -5.442 13.748 1.00 80.12 206 GLY A CA 1
ATOM 1532 C C . GLY A 1 206 ? -4.751 -5.379 12.726 1.00 80.12 206 GLY A C 1
ATOM 1533 O O . GLY A 1 206 ? -3.702 -4.789 12.978 1.00 80.12 206 GLY A O 1
ATOM 1534 N N . GLY A 1 207 ? -4.947 -6.028 11.578 1.00 83.44 207 GLY A N 1
ATOM 1535 C CA . GLY A 1 207 ? -3.974 -6.039 10.485 1.00 83.44 207 GLY A CA 1
ATOM 1536 C C . GLY A 1 207 ? -3.798 -7.407 9.823 1.00 83.44 207 GLY A C 1
ATOM 1537 O O . GLY A 1 207 ? -4.467 -8.371 10.210 1.00 83.44 207 GLY A O 1
ATOM 1538 N N . PRO A 1 208 ? -2.879 -7.500 8.847 1.00 80.88 208 PRO A N 1
ATOM 1539 C CA . PRO A 1 208 ? -2.658 -8.709 8.061 1.00 80.88 208 PRO A CA 1
ATOM 1540 C C . PRO A 1 208 ? -2.311 -9.939 8.884 1.00 80.88 208 PRO A C 1
ATOM 1542 O O . PRO A 1 208 ? -2.793 -11.031 8.604 1.00 80.88 208 PRO A O 1
ATOM 1545 N N . MET A 1 209 ? -1.564 -9.746 9.966 1.00 84.62 209 MET A N 1
ATOM 1546 C CA . MET A 1 209 ? -1.211 -10.819 10.887 1.00 84.62 209 MET A CA 1
ATOM 1547 C C . MET A 1 209 ? -2.446 -11.502 11.504 1.00 84.62 209 MET A C 1
ATOM 1549 O O . MET A 1 209 ? -2.467 -12.721 11.639 1.00 84.62 209 MET A O 1
ATOM 1553 N N . TYR A 1 210 ? -3.492 -10.736 11.832 1.00 83.38 210 TYR A N 1
ATOM 1554 C CA . TYR A 1 210 ? -4.649 -11.240 12.577 1.00 83.38 210 TYR A CA 1
ATOM 1555 C C . TYR A 1 210 ? -5.648 -11.994 11.700 1.00 83.38 210 TYR A C 1
ATOM 1557 O O . TYR A 1 210 ? -6.153 -13.035 12.116 1.00 83.38 210 TYR A O 1
ATOM 1565 N N . TYR A 1 211 ? -5.920 -11.518 10.479 1.00 81.69 211 TYR A N 1
ATOM 1566 C CA . TYR A 1 211 ? -6.795 -12.269 9.575 1.00 81.69 211 TYR A CA 1
ATOM 1567 C C . TYR A 1 211 ? -6.108 -13.518 9.008 1.00 81.69 211 TYR A C 1
ATOM 1569 O O . TYR A 1 211 ? -6.796 -14.485 8.703 1.00 81.69 211 TYR A O 1
ATOM 1577 N N . LEU A 1 212 ? -4.772 -13.531 8.890 1.00 85.62 212 LEU A N 1
ATOM 1578 C CA . LEU A 1 212 ? -4.025 -14.729 8.491 1.00 85.62 212 LEU A CA 1
ATOM 1579 C C . LEU A 1 212 ? -4.071 -15.797 9.585 1.00 85.62 212 LEU A C 1
ATOM 1581 O O . LEU A 1 212 ? -4.363 -16.950 9.287 1.00 85.62 212 LEU A O 1
ATOM 1585 N N . GLU A 1 213 ? -3.856 -15.411 10.847 1.00 85.19 213 GLU A N 1
ATOM 1586 C CA . GLU A 1 213 ? -4.023 -16.316 11.990 1.00 85.19 213 GLU A CA 1
ATOM 1587 C C . GLU A 1 213 ? -5.448 -16.887 12.045 1.00 85.19 213 GLU A C 1
ATOM 1589 O O . GLU A 1 213 ? -5.626 -18.080 12.265 1.00 85.19 213 GLU A O 1
ATOM 1594 N N . ALA A 1 214 ? -6.464 -16.052 11.804 1.00 81.69 214 ALA A N 1
ATOM 1595 C CA . ALA A 1 214 ? -7.858 -16.486 11.785 1.00 81.69 214 ALA A CA 1
ATOM 1596 C C . ALA A 1 214 ? -8.214 -17.368 10.575 1.00 81.69 214 ALA A C 1
ATOM 1598 O O . ALA A 1 214 ? -9.121 -18.183 10.681 1.00 81.69 214 ALA A O 1
ATOM 1599 N N . ALA A 1 215 ? -7.536 -17.208 9.434 1.00 78.62 215 ALA A N 1
ATOM 1600 C CA . ALA A 1 215 ? -7.756 -18.030 8.242 1.00 78.62 215 ALA A CA 1
ATOM 1601 C C . ALA A 1 215 ? -7.068 -19.405 8.319 1.00 78.62 215 ALA A C 1
ATOM 1603 O O . ALA A 1 215 ? -7.496 -20.337 7.644 1.00 78.62 215 ALA A O 1
ATOM 1604 N N . LEU A 1 216 ? -5.995 -19.519 9.108 1.00 81.44 216 LEU A N 1
ATOM 1605 C CA . LEU A 1 216 ? -5.213 -20.748 9.307 1.00 81.44 216 LEU A CA 1
ATOM 1606 C C . LEU A 1 216 ? -5.706 -21.610 10.483 1.00 81.44 216 LEU A C 1
ATOM 1608 O O . LEU A 1 216 ? -5.133 -22.672 10.732 1.00 81.44 216 LEU A O 1
ATOM 1612 N N . ARG A 1 217 ? -6.721 -21.149 11.217 1.00 68.19 217 ARG A N 1
ATOM 1613 C CA . ARG A 1 217 ? -7.282 -21.798 12.405 1.00 68.19 217 ARG A CA 1
ATOM 1614 C C . ARG A 1 217 ? -8.635 -22.426 12.101 1.00 68.19 217 ARG A C 1
ATOM 1616 O O . ARG A 1 217 ? -8.860 -23.540 12.620 1.00 68.19 217 ARG A O 1
#

Foldseek 3Di:
DPDPDPDDPDPPCVVVVVVVVVVVVCVVCVVVVVVVVVVVVVVVVVVVPDDPDDPDDPDDDVVVVCVVVVVVCCVVCCVQQVFDQDPNDTHRVNVVVVLVVLVVLCVVCVNCLVVCPVVLVCQLVCVPVDDPDDDPDRSVVVVVVVCVVVDDPCVVVVVVVQCVVVPPVSVVVVVVSVSSVSSVVVVQVVLFVVQWDQDPVRDIDTGPVRSVVVVVD

Radius of gyration: 24.74 Å; Cα contacts (8 Å, |Δi|>4): 89; chains: 1; bounding box: 60×49×81 Å